Protein AF-W7KJN9-F1 (afdb_monomer_lite)

Sequence (215 aa):
MIKMQWIKEMSFTFKCNLNSITFRCNTGSNILELEWRDNKLNVSLFSPTHRVNYSSGRLFDMHNLSVKKGKEAEDFLREVFAQLSKEIQEGAEELKSAYDLPVATIKEFAKDMCNFEFRPSKFFDIGIKDLEIELNKEFLKDRPGLYSERKLKLLIRKQDDVCLKAVFWLESRRKETLYSPDCVNYQHVTSEDISDSLRSLNEYVTEIRNFVINS

pLDDT: mean 88.4, std 12.53, range [27.2, 98.56]

Foldseek 3Di:
DPPPPPLQLKWWKWKFFQFKIWIWIDSPQKTWTWIDGPNWIWIAIDGPQFGWTDTDQWIQTPNVRDIDGHPRRVVVQLVVLVVVLVSQLVSLVVCCVQFVDLCPLSNVVSVCSNVVNDGRCLQFDPQWGMWMWTWDKDADPPDPDRDIWIKIWIWTATPQRKIWIWIATRPVRDIFIWIDSNVPDTDGDALVVLVVVQDGPRPSSVSVNCVNNVD

Radius of gyration: 18.45 Å; chains: 1; bounding box: 52×39×53 Å

Organism: NCBI:txid1326980

Structure (mmCIF, N/CA/C/O backbone):
data_AF-W7KJN9-F1
#
_entry.id   AF-W7KJN9-F1
#
loop_
_atom_site.group_PDB
_atom_site.id
_atom_site.type_symbol
_atom_site.label_atom_id
_atom_site.label_alt_id
_atom_site.label_comp_id
_atom_site.label_asym_id
_atom_site.label_entity_id
_atom_site.label_seq_id
_atom_site.pdbx_PDB_ins_code
_atom_site.Cartn_x
_atom_site.Cartn_y
_atom_site.Cartn_z
_atom_site.occupancy
_atom_site.B_iso_or_equiv
_atom_site.auth_seq_id
_atom_site.auth_comp_id
_atom_site.auth_asym_id
_atom_site.auth_atom_id
_atom_site.pdbx_PDB_model_num
ATOM 1 N N . MET A 1 1 ? 23.916 24.940 8.346 1.00 31.44 1 MET A N 1
ATOM 2 C CA . MET A 1 1 ? 23.739 23.747 9.203 1.00 31.44 1 MET A CA 1
ATOM 3 C C . MET A 1 1 ? 22.385 23.139 8.894 1.00 31.44 1 MET A C 1
ATOM 5 O O . MET A 1 1 ? 21.377 23.661 9.350 1.00 31.44 1 MET A O 1
ATOM 9 N N . ILE A 1 2 ? 22.351 22.091 8.074 1.00 31.88 2 ILE A N 1
ATOM 10 C CA . ILE A 1 2 ? 21.135 21.297 7.885 1.00 31.88 2 ILE A CA 1
ATOM 11 C C . ILE A 1 2 ? 20.974 20.508 9.183 1.00 31.88 2 ILE A C 1
ATOM 13 O O . ILE A 1 2 ? 21.841 19.704 9.522 1.00 31.88 2 ILE A O 1
ATOM 17 N N . LYS A 1 3 ? 19.926 20.799 9.963 1.00 27.20 3 LYS A N 1
ATOM 18 C CA . LYS A 1 3 ? 19.494 19.904 11.039 1.00 27.20 3 LYS A CA 1
ATOM 19 C C . LYS A 1 3 ? 19.319 18.537 10.380 1.00 27.20 3 LYS A C 1
ATOM 21 O O . LYS A 1 3 ? 18.433 18.397 9.543 1.00 27.20 3 LYS A O 1
ATOM 26 N N . MET A 1 4 ? 20.149 17.555 10.734 1.00 34.56 4 MET A N 1
ATOM 27 C CA . MET A 1 4 ? 19.818 16.150 10.510 1.00 34.56 4 MET A CA 1
ATOM 28 C C . MET A 1 4 ? 18.604 15.857 11.394 1.00 34.56 4 MET A C 1
ATOM 30 O O . MET A 1 4 ? 18.725 15.362 12.511 1.00 34.56 4 MET A O 1
ATOM 34 N N . GLN A 1 5 ? 17.419 16.265 10.936 1.00 37.44 5 GLN A N 1
ATOM 35 C CA . GLN A 1 5 ? 16.201 15.586 11.324 1.00 37.44 5 GLN A CA 1
ATOM 36 C C . GLN A 1 5 ? 16.415 14.157 10.855 1.00 37.44 5 GLN A C 1
ATOM 38 O O . GLN A 1 5 ? 16.628 13.917 9.667 1.00 37.44 5 GLN A O 1
ATOM 43 N N . TRP A 1 6 ? 16.469 13.232 11.809 1.00 43.84 6 TRP A N 1
ATOM 44 C CA . TRP A 1 6 ? 16.340 11.819 11.509 1.00 43.84 6 TRP A CA 1
ATOM 45 C C . TRP A 1 6 ? 15.101 11.689 10.631 1.00 43.84 6 TRP A C 1
ATOM 47 O O . TRP A 1 6 ? 13.998 11.967 11.102 1.00 43.84 6 TRP A O 1
ATOM 57 N N . ILE A 1 7 ? 15.291 11.373 9.348 1.00 49.97 7 ILE A N 1
ATOM 58 C CA . ILE A 1 7 ? 14.182 11.022 8.466 1.00 49.97 7 ILE A CA 1
ATOM 59 C C . ILE A 1 7 ? 13.457 9.903 9.206 1.00 49.97 7 ILE A C 1
ATOM 61 O O . ILE A 1 7 ? 14.091 8.898 9.545 1.00 49.97 7 ILE A O 1
ATOM 65 N N . LYS A 1 8 ? 12.175 10.098 9.540 1.00 59.34 8 LYS A N 1
ATOM 66 C CA . LYS A 1 8 ? 11.377 9.031 10.148 1.00 59.34 8 LYS A CA 1
ATOM 67 C C . LYS A 1 8 ? 11.533 7.811 9.242 1.00 59.34 8 LYS A C 1
ATOM 69 O O . LYS A 1 8 ? 11.291 7.910 8.038 1.00 59.34 8 LYS A O 1
ATOM 74 N N . GLU A 1 9 ? 11.993 6.684 9.787 1.00 76.25 9 GLU A N 1
ATOM 75 C CA . GLU A 1 9 ? 12.204 5.444 9.026 1.00 76.25 9 GLU A CA 1
ATOM 76 C C . GLU A 1 9 ? 10.849 4.799 8.686 1.00 76.25 9 GLU A C 1
ATOM 78 O O . GLU A 1 9 ? 10.550 3.679 9.090 1.00 76.25 9 GLU A O 1
ATOM 83 N N . MET A 1 10 ? 9.998 5.527 7.959 1.00 90.81 10 MET A N 1
ATOM 84 C CA . MET A 1 10 ? 8.716 5.025 7.505 1.00 90.81 10 MET A CA 1
ATOM 85 C C . MET A 1 10 ? 8.955 3.870 6.533 1.00 90.81 10 MET A C 1
ATOM 87 O O . MET A 1 10 ? 9.694 4.010 5.551 1.00 90.81 10 MET A O 1
ATOM 91 N N . SER A 1 11 ? 8.318 2.736 6.786 1.00 94.44 11 SER A N 1
ATOM 92 C CA . SER A 1 11 ? 8.245 1.625 5.842 1.00 94.44 11 SER A CA 1
ATOM 93 C C . SER A 1 11 ? 6.793 1.291 5.566 1.00 94.44 11 SER A C 1
ATOM 95 O O . SER A 1 11 ? 5.927 1.460 6.426 1.00 94.44 11 SER A O 1
ATOM 97 N N . PHE A 1 12 ? 6.508 0.845 4.349 1.00 97.06 12 PHE A N 1
ATOM 98 C CA . PHE A 1 12 ? 5.154 0.466 3.988 1.00 97.06 12 PHE A CA 1
ATOM 99 C C . PHE A 1 12 ? 5.120 -0.599 2.902 1.00 97.06 12 PHE A C 1
ATOM 101 O O . PHE A 1 12 ? 6.043 -0.767 2.109 1.00 97.06 12 PHE A O 1
ATOM 108 N N . THR A 1 13 ? 4.011 -1.319 2.854 1.00 98.31 13 THR A N 1
ATOM 109 C CA . THR A 1 13 ? 3.666 -2.251 1.791 1.00 98.31 13 THR A CA 1
ATOM 110 C C . THR A 1 13 ? 2.201 -2.045 1.465 1.00 98.31 13 THR A C 1
ATOM 112 O O . THR A 1 13 ? 1.346 -2.279 2.311 1.00 98.31 13 THR A O 1
ATOM 115 N N . PHE A 1 14 ? 1.913 -1.619 0.246 1.00 98.56 14 PHE A N 1
ATOM 116 C CA . PHE A 1 14 ? 0.575 -1.532 -0.310 1.00 98.56 14 PHE A CA 1
ATOM 117 C C . PHE A 1 14 ? 0.453 -2.576 -1.414 1.00 98.56 14 PHE A C 1
ATOM 119 O O . PHE A 1 14 ? 1.246 -2.571 -2.351 1.00 98.56 14 PHE A O 1
ATOM 126 N N . LYS A 1 15 ? -0.520 -3.476 -1.302 1.00 98.19 15 LYS A N 1
ATOM 127 C CA . LYS A 1 15 ? -0.870 -4.455 -2.334 1.00 98.19 15 LYS A CA 1
ATOM 128 C C . LYS A 1 15 ? -2.345 -4.320 -2.633 1.00 98.19 15 LYS A C 1
ATOM 130 O O . LYS A 1 15 ? -3.158 -4.323 -1.713 1.00 98.19 15 LYS A O 1
ATOM 135 N N . CYS A 1 16 ? -2.685 -4.218 -3.903 1.00 97.25 16 CYS A N 1
ATOM 136 C CA . CYS A 1 16 ? -4.045 -3.986 -4.341 1.00 97.25 16 CYS A CA 1
ATOM 137 C C . CYS A 1 16 ? -4.337 -4.845 -5.563 1.00 97.25 16 CYS A C 1
ATOM 139 O O . CYS A 1 16 ? -3.553 -4.875 -6.508 1.00 97.25 16 CYS A O 1
ATOM 141 N N . ASN A 1 17 ? -5.472 -5.528 -5.532 1.00 95.50 17 ASN A N 1
ATOM 142 C CA . ASN A 1 17 ? -6.061 -6.215 -6.672 1.00 95.50 17 ASN A CA 1
ATOM 143 C C . ASN A 1 17 ? -7.574 -6.009 -6.642 1.00 95.50 17 ASN A C 1
ATOM 145 O O . ASN A 1 17 ? -8.101 -5.454 -5.684 1.00 95.50 17 ASN A O 1
ATOM 149 N N . LEU A 1 18 ? -8.296 -6.471 -7.661 1.00 92.12 18 LEU A N 1
ATOM 150 C CA . LEU A 1 18 ? -9.731 -6.178 -7.800 1.00 92.12 18 LEU A CA 1
ATOM 151 C C . LEU A 1 18 ? -10.589 -6.540 -6.573 1.00 92.12 18 LEU A C 1
ATOM 153 O O . LEU A 1 18 ? -11.620 -5.908 -6.356 1.00 92.12 18 LEU A O 1
ATOM 157 N N . ASN A 1 19 ? -10.159 -7.507 -5.760 1.00 93.75 19 ASN A N 1
ATOM 158 C CA . ASN A 1 19 ? -10.944 -8.037 -4.644 1.00 93.75 19 ASN A CA 1
ATOM 159 C C . ASN A 1 19 ? -10.349 -7.717 -3.268 1.00 93.75 19 ASN A C 1
ATOM 161 O O . ASN A 1 19 ? -10.950 -8.064 -2.248 1.00 93.75 19 ASN A O 1
ATOM 165 N N . SER A 1 20 ? -9.161 -7.106 -3.208 1.00 96.50 20 SER A N 1
ATOM 166 C CA . SER A 1 20 ? -8.476 -6.896 -1.937 1.00 96.50 20 SER A CA 1
ATOM 167 C C . SER A 1 20 ? -7.489 -5.739 -1.928 1.00 96.50 20 SER A C 1
ATOM 169 O O . SER A 1 20 ? -6.837 -5.430 -2.925 1.00 96.50 20 SER A O 1
ATOM 171 N N . ILE A 1 21 ? -7.347 -5.145 -0.745 1.00 97.69 21 ILE A N 1
ATOM 172 C CA . ILE A 1 21 ? -6.281 -4.213 -0.397 1.00 97.69 21 ILE A CA 1
ATOM 173 C C . ILE A 1 21 ? -5.585 -4.754 0.846 1.00 97.69 21 ILE A C 1
ATOM 175 O O . ILE A 1 21 ? -6.226 -5.067 1.846 1.00 97.69 21 ILE A O 1
ATOM 179 N N . THR A 1 22 ? -4.264 -4.850 0.801 1.00 98.25 22 THR A N 1
ATOM 180 C CA . THR A 1 22 ? -3.419 -5.081 1.970 1.00 98.25 22 THR A CA 1
ATOM 181 C C . THR A 1 22 ? -2.497 -3.891 2.133 1.00 98.25 22 THR A C 1
ATOM 183 O O . THR A 1 22 ? -1.740 -3.559 1.222 1.00 98.25 22 THR A O 1
ATOM 186 N N . PHE A 1 23 ? -2.534 -3.270 3.301 1.00 98.31 23 PHE A N 1
ATOM 187 C CA . PHE A 1 23 ? -1.649 -2.179 3.650 1.00 98.31 23 PHE A CA 1
ATOM 188 C C . PHE A 1 23 ? -0.954 -2.469 4.969 1.00 98.31 23 PHE A C 1
ATOM 190 O O . PHE A 1 23 ? -1.595 -2.713 5.986 1.00 98.31 23 PHE A O 1
ATOM 197 N N . ARG A 1 24 ? 0.372 -2.432 4.951 1.00 97.81 24 ARG A 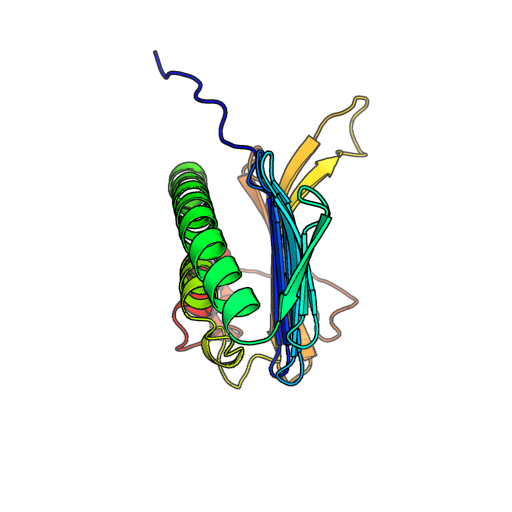N 1
ATOM 198 C CA . ARG A 1 24 ? 1.204 -2.476 6.147 1.00 97.81 24 ARG A CA 1
ATOM 199 C C . ARG A 1 24 ? 2.008 -1.201 6.206 1.00 97.81 24 ARG A C 1
ATOM 201 O O . ARG A 1 24 ? 2.570 -0.804 5.191 1.00 97.81 24 ARG A O 1
ATOM 208 N N . CYS A 1 25 ? 2.080 -0.574 7.366 1.00 96.69 25 CYS A N 1
ATOM 209 C CA . CYS A 1 25 ? 2.840 0.651 7.538 1.00 96.69 25 CYS A CA 1
ATOM 210 C C . CYS A 1 25 ? 3.456 0.704 8.925 1.00 96.69 25 CYS A C 1
ATOM 212 O O . CYS A 1 25 ? 2.784 0.445 9.919 1.00 96.69 25 CYS A O 1
ATOM 214 N N . ASN A 1 26 ? 4.724 1.087 8.977 1.00 94.69 26 ASN A N 1
ATOM 215 C CA . ASN A 1 26 ? 5.423 1.446 10.193 1.00 94.69 26 ASN A CA 1
ATOM 216 C C . ASN A 1 26 ? 5.829 2.918 10.082 1.00 94.69 26 ASN A C 1
ATOM 218 O O . ASN A 1 26 ? 6.605 3.263 9.196 1.00 94.69 26 ASN A O 1
ATOM 222 N N . THR A 1 27 ? 5.307 3.788 10.949 1.00 90.00 27 THR A N 1
ATOM 223 C CA . THR A 1 27 ? 5.689 5.216 11.007 1.00 90.00 27 THR A CA 1
ATOM 224 C C . THR A 1 27 ? 6.807 5.492 12.024 1.00 90.00 27 THR A C 1
ATOM 226 O O . THR A 1 27 ? 7.150 6.644 12.285 1.00 90.00 27 THR A O 1
ATOM 229 N N . GLY A 1 28 ? 7.381 4.440 12.614 1.00 84.62 28 GLY A N 1
ATOM 230 C CA . GLY A 1 28 ? 8.353 4.468 13.706 1.00 84.62 28 GLY A CA 1
ATOM 231 C C . GLY A 1 28 ? 7.686 4.303 15.072 1.00 84.62 28 GLY A C 1
ATOM 232 O O . GLY A 1 28 ? 8.109 3.469 15.869 1.00 84.62 28 GLY A O 1
ATOM 233 N N . SER A 1 29 ? 6.618 5.061 15.333 1.00 84.69 29 SER A N 1
ATOM 234 C CA . SER A 1 29 ? 5.824 4.957 16.566 1.00 84.69 29 SER A CA 1
ATOM 235 C C . SER A 1 29 ? 4.619 4.032 16.434 1.00 84.69 29 SER A C 1
ATOM 237 O O . SER A 1 29 ? 4.182 3.468 17.432 1.00 84.69 29 SER A O 1
ATOM 239 N N . ASN A 1 30 ? 4.078 3.881 15.223 1.00 91.06 30 ASN A N 1
ATOM 240 C CA . ASN A 1 30 ? 2.856 3.130 14.969 1.00 91.06 30 ASN A CA 1
ATOM 241 C C . ASN A 1 30 ? 3.097 2.048 13.918 1.00 91.06 30 ASN A C 1
ATOM 243 O O . ASN A 1 30 ? 3.698 2.318 12.879 1.00 91.06 30 ASN A O 1
ATOM 247 N N . ILE A 1 31 ? 2.588 0.845 14.174 1.00 94.31 31 ILE A N 1
ATOM 248 C CA . ILE A 1 31 ? 2.565 -0.271 13.228 1.00 94.31 31 ILE A CA 1
ATOM 249 C C . ILE A 1 31 ? 1.108 -0.602 12.933 1.00 94.31 31 ILE A C 1
ATOM 251 O O . ILE A 1 31 ? 0.364 -1.006 13.825 1.00 94.31 31 ILE A O 1
ATOM 255 N N . LEU A 1 32 ? 0.720 -0.442 11.675 1.00 96.31 32 LEU A N 1
ATOM 256 C CA . LEU A 1 32 ? -0.604 -0.752 11.161 1.00 96.31 32 LEU A CA 1
ATOM 257 C C . LEU A 1 32 ? -0.497 -1.893 10.154 1.00 96.31 32 LEU A C 1
ATOM 259 O O . LEU A 1 32 ? 0.288 -1.817 9.211 1.00 96.31 32 LEU A O 1
ATOM 263 N N . GLU A 1 33 ? -1.339 -2.904 10.311 1.00 97.69 33 GLU A N 1
ATOM 264 C CA . GLU A 1 33 ? -1.667 -3.865 9.267 1.00 97.69 33 GLU A CA 1
ATOM 265 C C . GLU A 1 33 ? -3.169 -3.814 9.003 1.00 97.69 33 GLU A C 1
ATOM 267 O O . GLU A 1 33 ? -3.977 -3.965 9.917 1.00 97.69 33 GLU A O 1
ATOM 272 N N . LEU A 1 34 ? -3.544 -3.597 7.751 1.00 97.69 34 LEU A N 1
ATOM 273 C CA . LEU A 1 34 ? -4.919 -3.522 7.295 1.00 97.69 34 LEU A CA 1
ATOM 274 C C . LEU A 1 34 ? -5.090 -4.466 6.112 1.00 97.69 34 LEU A C 1
ATOM 276 O O . LEU A 1 34 ? -4.364 -4.378 5.124 1.00 97.69 34 LEU A O 1
ATOM 280 N N . GLU A 1 35 ? -6.073 -5.352 6.203 1.00 97.75 35 GLU A N 1
ATOM 281 C CA . GLU A 1 35 ? -6.516 -6.176 5.088 1.00 97.75 35 GLU A CA 1
ATOM 282 C C . GLU A 1 35 ? -8.004 -5.940 4.860 1.00 97.75 35 GLU A C 1
ATOM 284 O O . GLU A 1 35 ? -8.829 -6.170 5.742 1.00 97.75 35 GLU A O 1
ATOM 289 N N . TRP A 1 36 ? -8.349 -5.493 3.660 1.00 96.62 36 TRP A N 1
ATOM 290 C CA . TRP A 1 36 ? -9.713 -5.490 3.169 1.00 96.62 36 TRP A CA 1
ATOM 291 C C . TRP A 1 36 ? -9.829 -6.539 2.069 1.00 96.62 36 TRP A C 1
ATOM 293 O O . TRP A 1 36 ? -9.080 -6.490 1.094 1.00 96.62 36 TRP A O 1
ATOM 303 N N . ARG A 1 37 ? -10.741 -7.498 2.224 1.00 95.81 37 ARG A N 1
ATOM 304 C CA . ARG A 1 37 ? -11.010 -8.549 1.234 1.00 95.81 37 ARG A CA 1
ATOM 305 C C . ARG A 1 37 ? -12.463 -8.980 1.325 1.00 95.81 37 ARG A C 1
ATOM 307 O O . ARG A 1 37 ? -12.956 -9.209 2.426 1.00 95.81 37 ARG A O 1
ATOM 314 N N . ASP A 1 38 ? -13.138 -9.109 0.185 1.00 89.75 38 ASP A N 1
ATOM 315 C CA . ASP A 1 38 ? -14.527 -9.589 0.110 1.00 89.75 38 ASP A CA 1
ATOM 316 C C . ASP A 1 38 ? -15.470 -8.851 1.087 1.00 89.75 38 ASP A C 1
ATOM 318 O O . ASP A 1 38 ? -16.245 -9.464 1.824 1.00 89.75 38 ASP A O 1
ATOM 322 N N . ASN A 1 39 ? -15.363 -7.515 1.138 1.00 88.81 39 ASN A N 1
ATOM 323 C CA . ASN A 1 39 ? -16.093 -6.626 2.058 1.00 88.81 39 ASN A CA 1
ATOM 324 C C . ASN A 1 39 ? -15.824 -6.848 3.558 1.00 88.81 39 ASN A C 1
ATOM 326 O O . ASN A 1 39 ? -16.560 -6.337 4.403 1.00 88.81 39 ASN A O 1
ATOM 330 N N . LYS A 1 40 ? -14.774 -7.586 3.918 1.00 92.69 40 LYS A N 1
ATOM 331 C CA . LYS A 1 40 ? -14.342 -7.771 5.304 1.00 92.69 40 LYS A CA 1
ATOM 332 C C . LYS A 1 40 ? -13.076 -6.975 5.549 1.00 92.69 40 LYS A C 1
ATOM 334 O O . LYS A 1 40 ? -12.094 -7.130 4.831 1.00 92.69 40 LYS A O 1
ATOM 339 N N . LEU A 1 41 ? -13.115 -6.152 6.591 1.00 94.81 41 LEU A N 1
ATOM 340 C CA . LEU A 1 41 ? -11.969 -5.406 7.081 1.00 94.81 41 LEU A CA 1
ATOM 341 C C . LEU A 1 41 ? -11.364 -6.128 8.289 1.00 94.81 41 LEU A C 1
ATOM 343 O O . LEU A 1 41 ? -12.065 -6.423 9.261 1.00 94.81 41 LEU A O 1
ATOM 347 N N . ASN A 1 42 ? -10.060 -6.366 8.228 1.00 96.88 42 ASN A N 1
ATOM 348 C CA . ASN A 1 42 ? -9.228 -6.769 9.348 1.00 96.88 42 ASN A CA 1
ATOM 349 C C . ASN A 1 42 ? -8.191 -5.677 9.601 1.00 96.88 42 ASN A C 1
ATOM 351 O O . ASN A 1 42 ? -7.577 -5.170 8.663 1.00 96.88 42 ASN A O 1
ATOM 355 N N . VAL A 1 43 ? -7.995 -5.323 10.868 1.00 97.25 43 VAL A N 1
ATOM 356 C CA . VAL A 1 43 ? -7.012 -4.319 11.283 1.00 97.25 43 VAL A CA 1
ATOM 357 C C . VAL A 1 43 ? -6.240 -4.862 12.470 1.00 97.25 43 VAL A C 1
ATOM 359 O O . VAL A 1 43 ? -6.843 -5.304 13.443 1.00 97.25 43 VAL A O 1
ATOM 362 N N . SER A 1 44 ? -4.921 -4.791 12.416 1.00 97.19 44 SER A N 1
ATOM 363 C CA . SER A 1 44 ? -4.041 -4.941 13.568 1.00 97.19 44 SER A CA 1
ATOM 364 C C . SER A 1 44 ? -3.270 -3.641 13.728 1.00 97.19 44 SER A C 1
ATOM 366 O O . SER A 1 44 ? -2.635 -3.166 12.789 1.00 97.19 44 SER A O 1
ATOM 368 N N . LEU A 1 45 ? -3.347 -3.048 14.912 1.00 95.75 45 LEU A N 1
ATOM 369 C CA . LEU A 1 45 ? -2.659 -1.814 15.247 1.00 95.75 45 LEU A CA 1
ATOM 370 C C . LEU A 1 45 ? -1.852 -1.996 16.522 1.00 95.75 45 LEU A C 1
ATOM 372 O O . LEU A 1 45 ? -2.361 -2.447 17.551 1.00 95.75 45 LEU A O 1
ATOM 376 N N . PHE A 1 46 ? -0.610 -1.545 16.458 1.00 93.69 46 PHE A N 1
ATOM 377 C CA . PHE A 1 46 ? 0.254 -1.369 17.604 1.00 93.69 46 PHE A CA 1
ATOM 378 C C . PHE A 1 46 ? 0.760 0.072 17.641 1.00 93.69 46 PHE A C 1
ATOM 380 O O . PHE A 1 46 ? 1.453 0.521 16.731 1.00 93.69 46 PHE A O 1
ATOM 387 N N . SER A 1 47 ? 0.413 0.790 18.701 1.00 89.75 47 SER A N 1
ATOM 388 C CA . SER A 1 47 ? 0.893 2.131 19.018 1.00 89.75 47 SER A CA 1
ATOM 389 C C . SER A 1 47 ? 1.305 2.198 20.493 1.00 89.75 47 SER A C 1
ATOM 391 O O . SER A 1 47 ? 1.026 1.265 21.254 1.00 89.75 47 SER A O 1
ATOM 393 N N . PRO A 1 48 ? 1.923 3.301 20.955 1.00 85.94 48 PRO A N 1
ATOM 394 C CA . PRO A 1 48 ? 2.255 3.465 22.369 1.00 85.94 48 PRO A CA 1
ATOM 395 C C . PRO A 1 48 ? 1.026 3.446 23.293 1.00 85.94 48 PRO A C 1
ATOM 397 O O . PRO A 1 48 ? 1.161 3.135 24.473 1.00 85.94 48 PRO A O 1
ATOM 400 N N . THR A 1 49 ? -0.160 3.778 22.771 1.00 85.25 49 THR A N 1
ATOM 401 C CA . THR A 1 49 ? -1.410 3.905 23.542 1.00 85.25 49 THR A CA 1
ATOM 402 C C . THR A 1 49 ? -2.453 2.838 23.214 1.00 85.25 49 THR A C 1
ATOM 404 O O . THR A 1 49 ? -3.410 2.671 23.967 1.00 85.25 49 THR A O 1
ATOM 407 N N . HIS A 1 50 ? -2.300 2.109 22.107 1.00 87.56 50 HIS A N 1
ATOM 408 C CA . HIS A 1 50 ? -3.291 1.153 21.626 1.00 87.56 50 HIS A CA 1
ATOM 409 C C . HIS A 1 50 ? -2.630 -0.128 21.131 1.00 87.56 50 HIS A C 1
ATOM 411 O O . HIS A 1 50 ? -1.678 -0.113 20.354 1.00 87.56 50 HIS A O 1
ATOM 417 N N . ARG A 1 51 ? -3.202 -1.265 21.524 1.00 93.31 51 ARG A N 1
ATOM 418 C CA . ARG A 1 51 ? -2.895 -2.564 20.924 1.00 93.31 51 ARG A CA 1
ATOM 419 C C . ARG A 1 51 ? -4.199 -3.221 20.524 1.00 93.31 51 ARG A C 1
ATOM 421 O O . ARG A 1 51 ? -4.858 -3.855 21.345 1.00 93.31 51 ARG A O 1
ATOM 428 N N . VAL A 1 52 ? -4.583 -3.019 19.274 1.00 94.56 52 VAL A N 1
ATOM 429 C CA . VAL A 1 52 ? -5.950 -3.243 18.819 1.00 94.56 52 VAL A CA 1
ATOM 430 C C . VAL A 1 52 ? -5.981 -4.250 17.684 1.00 94.56 52 VAL A C 1
ATOM 432 O O . VAL A 1 52 ? -5.198 -4.159 16.746 1.00 94.56 52 VAL A O 1
ATOM 435 N N . ASN A 1 53 ? -6.922 -5.188 17.758 1.00 96.44 53 ASN A N 1
ATOM 436 C CA . ASN A 1 53 ? -7.290 -6.044 16.637 1.00 96.44 53 ASN A CA 1
ATOM 437 C C . ASN A 1 53 ? -8.767 -5.846 16.309 1.00 96.44 53 ASN A C 1
ATOM 439 O O . ASN A 1 53 ? -9.616 -6.010 17.183 1.00 96.44 53 ASN A O 1
ATOM 443 N N . TYR A 1 54 ? -9.077 -5.540 15.057 1.00 96.69 54 TYR A N 1
ATOM 444 C CA . TYR A 1 54 ? -10.432 -5.489 14.534 1.00 96.69 54 TYR A CA 1
ATOM 445 C C . TYR A 1 54 ? -10.637 -6.601 13.514 1.00 96.69 54 TYR A C 1
ATOM 447 O O . TYR A 1 54 ? -9.842 -6.759 12.590 1.00 96.69 54 TYR A O 1
ATOM 455 N N . SER A 1 55 ? -11.722 -7.352 13.661 1.00 94.75 55 SER A N 1
ATOM 456 C CA . SER A 1 55 ? -12.184 -8.299 12.652 1.00 94.75 55 SER A CA 1
ATOM 457 C C . SER A 1 55 ? -13.682 -8.518 12.796 1.00 94.75 55 SER A C 1
ATOM 459 O O . SER A 1 55 ? -14.201 -8.635 13.910 1.00 94.75 55 SER A O 1
ATOM 461 N N . SER A 1 56 ? -14.384 -8.613 11.665 1.00 86.00 56 SER A N 1
ATOM 462 C CA . SER A 1 56 ? -15.806 -8.987 11.623 1.00 86.00 56 SER A CA 1
ATOM 463 C C . SER A 1 56 ? -16.689 -8.132 12.552 1.00 86.00 56 SER A C 1
ATOM 465 O O . SER A 1 56 ? -17.522 -8.656 13.294 1.00 86.00 56 SER A O 1
ATOM 467 N N . GLY A 1 57 ? -16.469 -6.810 12.565 1.00 89.31 57 GLY A N 1
ATOM 468 C CA . GLY A 1 57 ? -17.241 -5.868 13.383 1.00 89.31 57 GLY A CA 1
ATOM 469 C C . GLY A 1 57 ? -16.923 -5.892 14.881 1.00 89.31 57 GLY A C 1
ATOM 470 O O . GLY A 1 57 ? -17.670 -5.313 15.670 1.00 89.31 57 GLY A O 1
ATOM 471 N N . ARG A 1 58 ? -15.860 -6.578 15.309 1.00 94.38 58 ARG A N 1
ATOM 472 C CA . ARG A 1 58 ? -15.423 -6.630 16.710 1.00 94.38 58 ARG A CA 1
ATOM 473 C C . ARG A 1 58 ? -14.021 -6.078 16.837 1.00 94.38 58 ARG A C 1
ATOM 475 O O . ARG A 1 58 ? -13.151 -6.443 16.054 1.00 94.38 58 ARG A O 1
ATOM 482 N N . LEU A 1 59 ? -13.817 -5.262 17.860 1.00 96.50 59 LEU A N 1
ATOM 483 C CA . LEU A 1 59 ? -12.537 -4.669 18.199 1.00 96.50 59 LEU A CA 1
ATOM 484 C C . LEU A 1 59 ? -12.101 -5.150 19.574 1.00 96.50 59 LEU A C 1
ATOM 486 O O . LEU A 1 59 ? -12.828 -4.971 20.547 1.00 96.50 59 LEU A O 1
ATOM 490 N N . PHE A 1 60 ? -10.917 -5.739 19.640 1.00 95.38 60 PHE A N 1
ATOM 491 C CA . PHE A 1 60 ? -10.257 -6.153 20.867 1.00 95.38 60 PHE A CA 1
ATOM 492 C C . PHE A 1 60 ? -9.140 -5.168 21.170 1.00 95.38 60 PHE A C 1
ATOM 494 O O . PHE A 1 60 ? -8.149 -5.121 20.441 1.00 95.38 60 PHE A O 1
ATOM 501 N N . ASP A 1 61 ? -9.301 -4.398 22.240 1.00 92.56 61 ASP A N 1
ATOM 502 C CA . ASP A 1 61 ? -8.257 -3.534 22.771 1.00 92.56 61 ASP A CA 1
ATOM 503 C C . ASP A 1 61 ? -7.531 -4.279 23.892 1.00 92.56 61 ASP A C 1
ATOM 505 O O . ASP A 1 61 ? -8.032 -4.415 25.009 1.00 92.56 61 ASP A O 1
ATOM 509 N N . MET A 1 62 ? -6.342 -4.782 23.572 1.00 90.38 62 MET A N 1
ATOM 510 C CA . MET A 1 62 ? -5.499 -5.535 24.496 1.00 90.38 62 MET A CA 1
ATOM 511 C C . MET A 1 62 ? -4.789 -4.633 25.508 1.00 90.38 62 MET A C 1
ATOM 513 O O . MET A 1 62 ? -4.294 -5.140 26.509 1.00 90.38 62 MET A O 1
ATOM 517 N N . HIS A 1 63 ? -4.711 -3.323 25.256 1.00 86.56 63 HIS A N 1
ATOM 518 C CA . HIS A 1 63 ? -4.118 -2.376 26.196 1.00 86.56 63 HIS A CA 1
ATOM 519 C C . HIS A 1 63 ? -5.088 -2.094 27.346 1.00 86.56 63 HIS A C 1
ATOM 521 O O . HIS A 1 63 ? -4.722 -2.204 28.511 1.00 86.56 63 HIS A O 1
ATOM 527 N N . ASN A 1 64 ? -6.350 -1.821 27.007 1.00 86.62 64 ASN A N 1
ATOM 528 C CA . ASN A 1 64 ? -7.399 -1.518 27.983 1.00 86.62 64 ASN A CA 1
ATOM 529 C C . ASN A 1 64 ? -8.235 -2.739 28.403 1.00 86.62 64 ASN A C 1
ATOM 531 O O . ASN A 1 64 ? -9.190 -2.592 29.161 1.00 86.62 64 ASN A O 1
ATOM 535 N N . LEU A 1 65 ? -7.909 -3.933 27.892 1.00 90.06 65 LEU A N 1
ATOM 536 C CA . LEU A 1 65 ? -8.640 -5.185 28.127 1.00 90.06 65 LEU A CA 1
ATOM 537 C C . LEU A 1 65 ? -10.150 -5.048 27.862 1.00 90.06 65 LEU A C 1
ATOM 539 O O . LEU A 1 65 ? -10.983 -5.500 28.647 1.00 90.06 65 LEU A O 1
ATOM 543 N N . SER A 1 66 ? -10.506 -4.408 26.746 1.00 93.25 66 SER A N 1
ATOM 544 C CA . SER A 1 66 ? -11.898 -4.111 26.399 1.00 93.25 66 SER A CA 1
ATOM 545 C C . SER A 1 66 ? -12.283 -4.632 25.016 1.00 93.25 66 SER A C 1
ATOM 547 O O . SER A 1 66 ? -11.433 -4.879 24.156 1.00 93.25 66 SER A O 1
ATOM 549 N N . VAL A 1 67 ? -13.589 -4.820 24.805 1.00 94.38 67 VAL A N 1
ATOM 550 C CA . VAL A 1 67 ? -14.148 -5.254 23.522 1.00 94.38 67 VAL A CA 1
ATOM 551 C C . VAL A 1 67 ? -15.225 -4.278 23.077 1.00 94.38 67 VAL A C 1
ATOM 553 O O . VAL A 1 67 ? -16.225 -4.114 23.774 1.00 94.38 67 VAL A O 1
ATOM 556 N N . LYS A 1 68 ? -15.049 -3.688 21.892 1.00 95.38 68 LYS A N 1
ATOM 557 C CA . LYS A 1 68 ? -16.048 -2.837 21.226 1.00 95.38 68 LYS A CA 1
ATOM 558 C C . LYS A 1 68 ? -16.685 -3.586 20.063 1.00 95.38 68 LYS A C 1
ATOM 560 O O . LYS A 1 68 ? -16.072 -4.491 19.487 1.00 95.38 68 LYS A O 1
ATOM 565 N N . LYS A 1 69 ? -17.927 -3.246 19.716 1.00 95.44 69 LYS A N 1
ATOM 566 C CA . LYS A 1 69 ? -18.686 -3.948 18.665 1.00 95.44 69 LYS A CA 1
ATOM 567 C C . LYS A 1 69 ? -19.421 -2.980 17.747 1.00 95.44 69 LYS A C 1
ATOM 569 O O . LYS A 1 69 ? -19.906 -1.944 18.191 1.00 95.44 69 LYS A O 1
ATOM 574 N N . GLY A 1 70 ? -19.558 -3.378 16.484 1.00 92.94 70 GLY A N 1
ATOM 575 C CA . GLY A 1 70 ? -20.301 -2.644 15.464 1.00 92.94 70 GLY A CA 1
ATOM 576 C C . GLY A 1 70 ? -19.829 -1.197 15.364 1.00 92.94 70 GLY A C 1
ATOM 577 O O . GLY A 1 70 ? -18.630 -0.938 15.292 1.00 92.94 70 GLY A O 1
ATOM 578 N N . LYS A 1 71 ? -20.777 -0.262 15.437 1.00 92.88 71 LYS A N 1
ATOM 579 C CA . LYS A 1 71 ? -20.512 1.168 15.280 1.00 92.88 71 LYS A CA 1
ATOM 580 C C . LYS A 1 71 ? -19.497 1.725 16.286 1.00 92.88 71 LYS A C 1
ATOM 582 O O . LYS A 1 71 ? -18.642 2.498 15.894 1.00 92.88 71 LYS A O 1
ATOM 587 N N . GLU A 1 72 ? -19.514 1.278 17.543 1.00 94.88 72 GLU A N 1
ATOM 588 C CA . GLU A 1 72 ? -18.543 1.745 18.550 1.00 94.88 72 GLU A CA 1
ATOM 589 C C . GLU A 1 72 ? -17.100 1.354 18.181 1.00 94.88 72 GLU A C 1
ATOM 591 O O . GLU A 1 72 ? -16.156 2.107 18.408 1.00 94.88 72 GLU A O 1
ATOM 596 N N . ALA A 1 73 ? -16.921 0.166 17.594 1.00 94.50 73 ALA A N 1
ATOM 597 C CA . ALA A 1 73 ? -15.623 -0.281 17.101 1.00 94.50 73 ALA A CA 1
ATOM 598 C C . ALA A 1 73 ? -15.174 0.522 15.871 1.00 94.50 73 ALA A C 1
ATOM 600 O O . ALA A 1 73 ? -13.994 0.842 15.746 1.00 94.50 73 ALA A O 1
ATOM 601 N N . GLU A 1 74 ? -16.106 0.839 14.972 1.00 93.25 74 GLU A N 1
ATOM 602 C CA . GLU A 1 74 ? -15.834 1.641 13.777 1.00 93.25 74 GLU A CA 1
ATOM 603 C C . GLU A 1 74 ? -15.501 3.093 14.123 1.00 93.25 74 GLU A C 1
ATOM 605 O O . GLU A 1 74 ? -14.511 3.612 13.617 1.00 93.25 74 GLU A O 1
ATOM 610 N N . ASP A 1 75 ? -16.266 3.725 15.014 1.00 93.81 75 ASP A N 1
ATOM 611 C CA . ASP A 1 75 ? -16.042 5.105 15.455 1.00 93.81 75 ASP A CA 1
ATOM 612 C C . ASP A 1 75 ? -14.651 5.245 16.100 1.00 93.81 75 ASP A C 1
ATOM 614 O O . ASP A 1 75 ? -13.880 6.126 15.720 1.00 93.81 75 ASP A O 1
ATOM 618 N N . PHE A 1 76 ? -14.265 4.300 16.967 1.00 93.50 76 PHE A N 1
ATOM 619 C CA . PHE A 1 76 ? -12.912 4.247 17.532 1.00 93.50 76 PHE A CA 1
ATOM 620 C C . PHE A 1 76 ? -11.829 4.143 16.446 1.00 93.50 76 PHE A C 1
ATOM 622 O O . PHE A 1 76 ? -10.829 4.860 16.472 1.00 93.50 76 PHE A O 1
ATOM 629 N N . LEU A 1 77 ? -12.007 3.246 15.472 1.00 94.75 77 LEU A N 1
ATOM 630 C CA . LEU A 1 77 ? -11.037 3.087 14.390 1.00 94.75 77 LEU A CA 1
ATOM 631 C C . LEU A 1 77 ? -10.937 4.339 13.517 1.00 94.75 77 LEU A C 1
ATOM 633 O O . LEU A 1 77 ? -9.841 4.653 13.068 1.00 94.75 77 LEU A O 1
ATOM 637 N N . ARG A 1 78 ? -12.035 5.068 13.284 1.00 93.94 78 ARG A N 1
ATOM 638 C CA . ARG A 1 78 ? -12.007 6.329 12.524 1.00 93.94 78 ARG A CA 1
ATOM 639 C C . ARG A 1 78 ? -11.149 7.381 13.212 1.00 93.94 78 ARG A C 1
ATOM 641 O O . ARG A 1 78 ? -10.344 8.022 12.540 1.00 93.94 78 ARG A O 1
ATOM 648 N N . GLU A 1 79 ? -11.280 7.531 14.528 1.00 92.44 79 GLU A N 1
ATOM 649 C CA . GLU A 1 79 ? -10.455 8.458 15.314 1.00 92.44 79 GLU A CA 1
ATOM 650 C C . GLU A 1 79 ? -8.968 8.100 15.211 1.00 92.44 79 GLU A C 1
ATOM 652 O O . GLU A 1 79 ? -8.121 8.945 14.913 1.00 92.44 79 GLU A O 1
ATOM 657 N N . VAL A 1 80 ? -8.658 6.816 15.373 1.00 92.31 80 VAL A N 1
ATOM 658 C CA . VAL A 1 80 ? -7.296 6.294 15.261 1.00 92.31 80 VAL A CA 1
ATOM 659 C C . VAL A 1 80 ? -6.733 6.468 13.846 1.00 92.31 80 VAL A C 1
ATOM 661 O O . VAL A 1 80 ? -5.596 6.913 13.674 1.00 92.31 80 VAL A O 1
ATOM 664 N N . PHE A 1 81 ? -7.522 6.163 12.815 1.00 95.12 81 PHE A N 1
ATOM 665 C CA . PHE A 1 81 ? -7.124 6.342 11.422 1.00 95.12 81 PHE A CA 1
ATOM 666 C C . PHE A 1 81 ? -6.924 7.807 11.059 1.00 95.12 81 PHE A C 1
ATOM 668 O O . PHE A 1 81 ? -6.027 8.088 10.274 1.00 95.12 81 PHE A O 1
ATOM 675 N N . ALA A 1 82 ? -7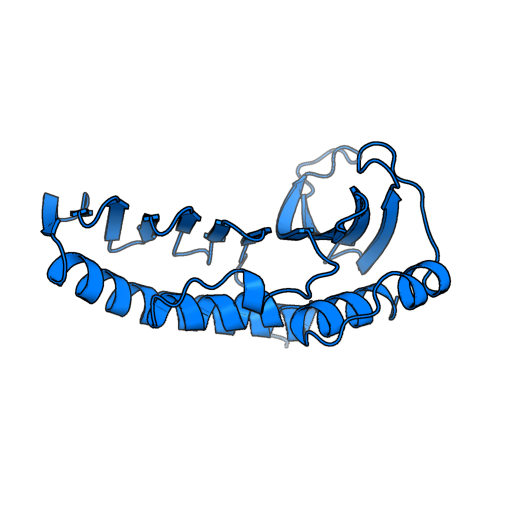.682 8.748 11.624 1.00 93.31 82 ALA A N 1
ATOM 676 C CA . ALA A 1 82 ? -7.461 10.175 11.389 1.00 93.31 82 ALA A CA 1
ATOM 677 C C . ALA A 1 82 ? -6.052 10.613 11.823 1.00 93.31 82 ALA A C 1
ATOM 679 O O . ALA A 1 82 ? -5.357 11.303 11.073 1.00 93.31 82 ALA A O 1
ATOM 680 N N . GLN A 1 83 ? -5.596 10.149 12.990 1.00 91.19 83 GLN A N 1
ATOM 681 C CA . GLN A 1 83 ? -4.243 10.425 13.473 1.00 91.19 83 GLN A CA 1
ATOM 682 C C . GLN A 1 83 ? -3.177 9.743 12.602 1.00 91.19 83 GLN A C 1
ATOM 684 O O . GLN A 1 83 ? -2.242 10.399 12.139 1.00 91.19 83 GLN A O 1
ATOM 689 N N . LEU A 1 84 ? -3.334 8.443 12.326 1.00 93.44 84 LEU A N 1
ATOM 690 C CA . LEU A 1 84 ? -2.380 7.686 11.504 1.00 93.44 84 LEU A CA 1
ATOM 691 C C . LEU A 1 84 ? -2.295 8.220 10.073 1.00 93.44 84 LEU A C 1
ATOM 693 O O . LEU A 1 84 ? -1.212 8.281 9.501 1.00 93.44 84 LEU A O 1
ATOM 697 N N . SER A 1 85 ? -3.421 8.634 9.496 1.00 95.50 85 SER A N 1
ATOM 698 C CA . SER A 1 85 ? -3.484 9.180 8.142 1.00 95.50 85 SER A CA 1
ATOM 699 C C . SER A 1 85 ? -2.629 10.429 8.002 1.00 95.50 85 SER A C 1
ATOM 701 O O . SER A 1 85 ? -1.886 10.552 7.030 1.00 95.50 85 SER A O 1
ATOM 703 N N . LYS A 1 86 ? -2.671 11.325 8.994 1.00 94.06 86 LYS A N 1
ATOM 704 C CA . LYS A 1 86 ? -1.823 12.518 9.012 1.00 94.06 86 LYS A CA 1
ATOM 705 C C . LYS A 1 86 ? -0.339 12.146 9.028 1.00 94.06 86 LYS A C 1
ATOM 707 O O . LYS A 1 86 ? 0.417 12.650 8.204 1.00 94.06 86 LYS A O 1
ATOM 712 N N . GLU A 1 87 ? 0.063 11.223 9.901 1.00 93.38 87 GLU A N 1
ATOM 713 C CA . GLU A 1 87 ? 1.457 10.765 9.990 1.00 93.38 87 GLU A CA 1
ATOM 714 C C . GLU A 1 87 ? 1.946 10.094 8.700 1.00 93.38 87 GLU A C 1
ATOM 716 O O . GLU A 1 87 ? 3.062 10.353 8.251 1.00 93.38 87 GLU A O 1
ATOM 721 N N . ILE A 1 88 ? 1.110 9.246 8.095 1.00 95.81 88 ILE A N 1
ATOM 722 C CA . ILE A 1 88 ? 1.409 8.561 6.833 1.00 95.81 88 ILE A CA 1
ATOM 723 C C . ILE A 1 88 ? 1.548 9.577 5.699 1.00 95.81 88 ILE A C 1
ATOM 725 O O . ILE A 1 88 ? 2.474 9.471 4.899 1.00 95.81 88 ILE A O 1
ATOM 729 N N . GLN A 1 89 ? 0.655 10.567 5.625 1.00 96.06 89 GLN A N 1
ATOM 730 C CA . GLN A 1 89 ? 0.704 11.605 4.596 1.00 96.06 89 GLN A CA 1
ATOM 731 C C . GLN A 1 89 ? 1.937 12.504 4.738 1.00 96.06 89 GLN A C 1
ATOM 733 O O . GLN A 1 89 ? 2.577 12.797 3.730 1.00 96.06 89 GLN A O 1
ATOM 738 N N . GLU A 1 90 ? 2.294 12.906 5.961 1.00 94.75 90 GLU A N 1
ATOM 739 C CA . GLU A 1 90 ? 3.516 13.672 6.238 1.00 94.75 90 GLU A CA 1
ATOM 740 C C . GLU A 1 90 ? 4.771 12.869 5.861 1.00 94.75 90 GLU A C 1
ATOM 742 O O . GLU A 1 90 ? 5.610 13.359 5.108 1.00 94.75 90 GLU A O 1
ATOM 747 N N . GLY A 1 91 ? 4.868 11.607 6.298 1.00 93.94 91 GLY A N 1
ATOM 748 C CA . GLY A 1 91 ? 6.004 10.741 5.968 1.00 93.94 91 GLY A CA 1
ATOM 749 C C . GLY A 1 91 ? 6.126 10.454 4.467 1.00 93.94 91 GLY A C 1
ATOM 750 O O . GLY A 1 91 ? 7.226 10.457 3.916 1.00 93.94 91 GLY A O 1
ATOM 751 N N . ALA A 1 92 ? 5.001 10.267 3.775 1.00 95.38 92 ALA A N 1
ATOM 752 C CA . ALA A 1 92 ? 4.971 10.132 2.323 1.00 95.38 92 ALA A CA 1
ATOM 753 C C . ALA A 1 92 ? 5.464 11.408 1.615 1.00 95.38 92 ALA A C 1
ATOM 755 O O . ALA A 1 92 ? 6.228 11.316 0.654 1.00 95.38 92 ALA A O 1
ATOM 756 N N . GLU A 1 93 ? 5.070 12.591 2.092 1.00 95.50 93 GLU A N 1
ATOM 757 C CA . GLU A 1 93 ? 5.504 13.871 1.521 1.00 95.50 93 GLU A CA 1
ATOM 758 C C . GLU A 1 93 ? 7.004 14.126 1.723 1.00 95.50 93 GLU A C 1
ATOM 760 O O . GLU A 1 93 ? 7.685 14.590 0.806 1.00 95.50 93 GLU A O 1
ATOM 765 N N . GLU A 1 94 ? 7.545 13.766 2.890 1.00 93.75 94 GLU A N 1
ATOM 766 C CA . GLU A 1 94 ? 8.988 13.807 3.152 1.00 93.75 94 GLU A CA 1
ATOM 767 C C . GLU A 1 94 ? 9.755 12.903 2.173 1.00 93.75 94 GLU A C 1
ATOM 769 O O . GLU A 1 94 ? 10.764 13.317 1.597 1.00 93.75 94 GLU A O 1
ATOM 774 N N . LEU A 1 95 ? 9.255 11.686 1.928 1.00 92.94 95 LEU A N 1
ATOM 775 C CA . LEU A 1 95 ? 9.858 10.744 0.982 1.00 92.94 95 LEU A CA 1
ATOM 776 C C . LEU A 1 95 ? 9.806 11.242 -0.463 1.00 92.94 95 LEU A C 1
ATOM 778 O O . LEU A 1 95 ? 10.797 11.115 -1.186 1.00 92.94 95 LEU A O 1
ATOM 782 N N . LYS A 1 96 ? 8.681 11.836 -0.870 1.00 94.12 96 LYS A N 1
ATOM 783 C CA . LYS A 1 96 ? 8.549 12.495 -2.172 1.00 94.12 96 LYS A CA 1
ATOM 784 C C . LYS A 1 96 ? 9.556 13.631 -2.313 1.00 94.12 96 LYS A C 1
ATOM 786 O O . LYS A 1 96 ? 10.297 13.675 -3.283 1.00 94.12 96 LYS A O 1
ATOM 791 N N . SER A 1 97 ? 9.654 14.502 -1.316 1.00 93.19 97 SER A N 1
ATOM 792 C CA . SER A 1 97 ? 10.552 15.661 -1.359 1.00 93.19 97 SER A CA 1
ATOM 793 C C . SER A 1 97 ? 12.036 15.272 -1.377 1.00 93.19 97 SER A C 1
ATOM 795 O O . SER A 1 97 ? 12.841 15.931 -2.030 1.00 93.19 97 SER A O 1
ATOM 797 N N . ALA A 1 98 ? 12.416 14.210 -0.660 1.00 91.69 98 ALA A N 1
ATOM 798 C CA . ALA A 1 98 ? 13.813 13.795 -0.530 1.00 91.69 98 ALA A CA 1
ATOM 799 C C . ALA A 1 98 ? 14.317 12.925 -1.698 1.00 91.69 98 ALA A C 1
ATOM 801 O O . ALA A 1 98 ? 15.498 13.005 -2.054 1.00 91.69 98 ALA A O 1
ATOM 802 N N . TYR A 1 99 ? 13.445 12.092 -2.277 1.00 91.44 99 TYR A N 1
ATOM 803 C CA . TYR A 1 99 ? 13.833 11.055 -3.244 1.00 91.44 99 TYR A CA 1
ATOM 804 C C . TYR A 1 99 ? 12.960 11.000 -4.506 1.00 91.44 99 TYR A C 1
ATOM 806 O O . TYR A 1 99 ? 13.158 10.102 -5.320 1.00 91.44 99 TYR A O 1
ATOM 814 N N . ASP A 1 100 ? 12.005 11.919 -4.665 1.00 92.62 100 ASP A N 1
ATOM 815 C CA . ASP A 1 100 ? 11.042 11.957 -5.776 1.00 92.62 100 ASP A CA 1
ATOM 816 C C . ASP A 1 100 ? 10.197 10.673 -5.899 1.00 92.62 100 ASP A C 1
ATOM 818 O O . ASP A 1 100 ? 9.889 10.202 -6.990 1.00 92.62 100 ASP A O 1
ATOM 822 N N . LEU A 1 101 ? 9.846 10.047 -4.765 1.00 94.88 101 LEU A N 1
ATOM 823 C CA . LEU A 1 101 ? 9.080 8.794 -4.783 1.00 94.88 101 LEU A CA 1
ATOM 824 C C . LEU A 1 101 ? 7.614 9.011 -5.226 1.00 94.88 101 LEU A C 1
ATOM 826 O O . LEU A 1 101 ? 6.985 9.987 -4.803 1.00 94.88 101 LEU A O 1
ATOM 830 N N . PRO A 1 102 ? 7.020 8.056 -5.974 1.00 95.69 102 PRO A N 1
ATOM 831 C CA . PRO A 1 102 ? 5.615 8.085 -6.369 1.00 95.69 102 PRO A CA 1
ATOM 832 C C . PRO A 1 102 ? 4.731 7.629 -5.201 1.00 95.69 102 PRO A C 1
ATOM 834 O O . PRO A 1 102 ? 4.532 6.435 -4.967 1.00 95.69 102 PRO A O 1
ATOM 837 N N . VAL A 1 103 ? 4.243 8.584 -4.413 1.00 96.31 103 VAL A N 1
ATOM 838 C CA . VAL A 1 103 ? 3.535 8.320 -3.148 1.00 96.31 103 VAL A CA 1
ATOM 839 C C . VAL A 1 103 ? 2.041 8.653 -3.185 1.00 96.31 103 VAL A C 1
ATOM 841 O O . VAL A 1 103 ? 1.377 8.518 -2.155 1.00 96.31 103 VAL A O 1
ATOM 844 N N . ALA A 1 104 ? 1.479 9.078 -4.323 1.00 97.31 104 ALA A N 1
ATOM 845 C CA . ALA A 1 104 ? 0.073 9.478 -4.414 1.00 97.31 104 ALA A CA 1
ATOM 846 C C . ALA A 1 104 ? -0.878 8.357 -3.971 1.00 97.31 104 ALA A C 1
ATOM 848 O O . ALA A 1 104 ? -1.782 8.618 -3.180 1.00 97.31 104 ALA A O 1
ATOM 849 N N . THR A 1 105 ? -0.611 7.105 -4.365 1.00 97.56 105 THR A N 1
ATOM 850 C CA . THR A 1 105 ? -1.363 5.921 -3.909 1.00 97.56 105 THR A CA 1
ATOM 851 C C . THR A 1 105 ? -1.404 5.816 -2.386 1.00 97.56 105 THR A C 1
ATOM 853 O O . THR A 1 105 ? -2.456 5.574 -1.803 1.00 97.56 105 THR A O 1
ATOM 856 N N . ILE A 1 106 ? -0.258 6.015 -1.728 1.00 97.88 106 ILE A N 1
ATOM 857 C CA . ILE A 1 106 ? -0.119 5.871 -0.273 1.00 97.88 106 ILE A CA 1
ATOM 858 C C . ILE A 1 106 ? -0.859 6.998 0.445 1.00 97.88 106 ILE A C 1
ATOM 860 O O . ILE A 1 106 ? -1.584 6.749 1.408 1.00 97.88 106 ILE A O 1
ATOM 864 N N . LYS A 1 107 ? -0.719 8.233 -0.049 1.00 97.44 107 LYS A N 1
ATOM 865 C CA . LYS A 1 107 ? -1.418 9.402 0.496 1.00 97.44 107 LYS A CA 1
ATOM 866 C C . LYS A 1 107 ? -2.927 9.277 0.342 1.00 97.44 107 LYS A C 1
ATOM 868 O O . LYS A 1 107 ? -3.657 9.626 1.263 1.00 97.44 107 LYS A O 1
ATOM 873 N N . GLU A 1 108 ? -3.393 8.791 -0.802 1.00 97.50 108 GLU A N 1
ATOM 874 C CA . GLU A 1 108 ? -4.821 8.634 -1.039 1.00 97.50 108 GLU A CA 1
ATOM 875 C C . GLU A 1 108 ? -5.408 7.487 -0.219 1.00 97.50 108 GLU A C 1
ATOM 877 O O . GLU A 1 108 ? -6.419 7.675 0.455 1.00 97.50 108 GLU A O 1
ATOM 882 N N . PHE A 1 109 ? -4.722 6.342 -0.163 1.00 97.81 109 PHE A N 1
ATOM 883 C CA . PHE A 1 109 ? -5.141 5.241 0.697 1.00 97.81 109 PHE A CA 1
ATOM 884 C C . PHE A 1 109 ? -5.215 5.663 2.173 1.00 97.81 109 PHE A C 1
ATOM 886 O O . PHE A 1 109 ? -6.145 5.288 2.885 1.00 97.81 109 PHE A O 1
ATOM 893 N N . ALA A 1 110 ? -4.287 6.512 2.630 1.00 96.69 110 ALA A N 1
ATOM 894 C CA . ALA A 1 110 ? -4.335 7.078 3.973 1.00 96.69 110 ALA A CA 1
ATOM 895 C C . ALA A 1 110 ? -5.626 7.861 4.256 1.00 96.69 110 ALA A C 1
ATOM 897 O O . ALA A 1 110 ? -6.142 7.797 5.372 1.00 96.69 110 ALA A O 1
ATOM 898 N N . LYS A 1 111 ? -6.173 8.582 3.272 1.00 95.69 111 LYS A N 1
ATOM 899 C CA . LYS A 1 111 ? -7.462 9.281 3.412 1.00 95.69 111 LYS A CA 1
ATOM 900 C C . LYS A 1 111 ? -8.637 8.308 3.378 1.00 95.69 111 LYS A C 1
ATOM 902 O O . LYS A 1 111 ? -9.546 8.420 4.198 1.00 95.69 111 LYS A O 1
ATOM 907 N N . ASP A 1 112 ? -8.595 7.336 2.470 1.00 95.62 112 ASP A N 1
ATOM 908 C CA . ASP A 1 112 ? -9.646 6.328 2.305 1.00 95.62 112 ASP A CA 1
ATOM 909 C C . ASP A 1 112 ? -9.872 5.521 3.593 1.00 95.62 112 ASP A C 1
ATOM 911 O O . ASP A 1 112 ? -11.018 5.249 3.961 1.00 95.62 112 ASP A O 1
ATOM 915 N N . MET A 1 113 ? -8.800 5.225 4.342 1.00 94.56 113 MET A N 1
ATOM 916 C CA . MET A 1 113 ? -8.892 4.582 5.659 1.00 94.56 113 MET A CA 1
ATOM 917 C C . MET A 1 113 ? -9.765 5.370 6.645 1.00 94.56 113 MET A C 1
ATOM 919 O O . MET A 1 113 ? -10.625 4.778 7.295 1.00 94.56 113 MET A O 1
ATOM 923 N N . CYS A 1 114 ? -9.611 6.696 6.738 1.00 91.19 114 CYS A N 1
ATOM 924 C CA . CYS A 1 114 ? -10.424 7.539 7.629 1.00 91.19 114 CYS A CA 1
ATOM 925 C C . CYS A 1 114 ? -11.918 7.456 7.293 1.00 91.19 114 CYS A C 1
ATOM 927 O O . CYS A 1 114 ? -12.781 7.458 8.177 1.00 91.19 114 CYS A O 1
ATOM 929 N N . ASN A 1 115 ? -12.217 7.345 5.999 1.00 90.00 115 ASN A N 1
ATOM 930 C CA . ASN A 1 115 ? -13.579 7.297 5.490 1.00 90.00 115 ASN A CA 1
ATOM 931 C C . ASN A 1 115 ? -14.163 5.877 5.476 1.00 90.00 115 ASN A C 1
ATOM 933 O O . ASN A 1 115 ? -15.377 5.740 5.329 1.00 90.00 115 ASN A O 1
ATOM 937 N N . PHE A 1 116 ? -13.359 4.840 5.746 1.00 90.81 116 PHE A N 1
ATOM 938 C CA . PHE A 1 116 ? -13.716 3.427 5.553 1.00 90.81 116 PHE A CA 1
ATOM 939 C C . PHE A 1 116 ? -14.100 3.113 4.093 1.00 90.81 116 PHE A C 1
ATOM 941 O O . PHE A 1 116 ? -14.939 2.254 3.817 1.00 90.81 116 PHE A O 1
ATOM 948 N N . GLU A 1 117 ? -13.485 3.807 3.136 1.00 92.19 117 GLU A N 1
ATOM 949 C CA . GLU A 1 117 ? -13.767 3.652 1.709 1.00 92.19 117 GLU A CA 1
ATOM 950 C C . GLU A 1 117 ? -12.733 2.754 1.026 1.00 92.19 117 GLU A C 1
ATOM 952 O O . GLU A 1 117 ? -11.821 3.204 0.342 1.00 92.19 117 GLU A O 1
ATOM 957 N N . PHE A 1 118 ? -12.889 1.442 1.174 1.00 93.88 118 PHE A N 1
ATOM 958 C CA . PHE A 1 118 ? -11.979 0.470 0.567 1.00 93.88 118 PHE A CA 1
ATOM 959 C C . PHE A 1 118 ? -12.463 0.074 -0.833 1.00 93.88 118 PHE A C 1
ATOM 961 O O . PHE A 1 118 ? -13.275 -0.836 -0.989 1.00 93.88 118 PHE A O 1
ATOM 968 N N . ARG A 1 119 ? -11.990 0.789 -1.863 1.00 93.50 119 ARG A N 1
ATOM 969 C CA . ARG A 1 119 ? -12.349 0.551 -3.274 1.00 93.50 119 ARG A CA 1
ATOM 970 C C . ARG A 1 119 ? -11.099 0.255 -4.111 1.00 93.50 119 ARG A C 1
ATOM 972 O O . ARG A 1 119 ? -10.466 1.196 -4.585 1.00 93.50 119 ARG A O 1
ATOM 979 N N . PRO A 1 120 ? -10.740 -1.022 -4.343 1.00 93.94 120 PRO A N 1
ATOM 980 C CA . PRO A 1 120 ? -9.508 -1.357 -5.058 1.00 93.94 120 PRO A CA 1
ATOM 981 C C . PRO A 1 120 ? -9.414 -0.763 -6.467 1.00 93.94 120 PRO A C 1
ATOM 983 O O . PRO A 1 120 ? -8.359 -0.275 -6.864 1.00 93.94 120 PRO A O 1
ATOM 986 N N . SER A 1 121 ? -10.541 -0.714 -7.188 1.00 92.44 121 SER A N 1
ATOM 987 C CA . SER A 1 121 ? -10.640 -0.165 -8.548 1.00 92.44 121 SER A CA 1
ATOM 988 C C . SER A 1 121 ? -10.284 1.321 -8.661 1.00 92.44 121 SER A C 1
ATOM 990 O O . SER A 1 121 ? -10.165 1.836 -9.766 1.00 92.44 121 SER A O 1
ATOM 992 N N . LYS A 1 122 ? -10.139 2.037 -7.540 1.00 94.44 122 LYS A N 1
ATOM 993 C CA . LYS A 1 122 ? -9.664 3.425 -7.519 1.00 94.44 122 LYS A CA 1
ATOM 994 C C . LYS A 1 122 ? -8.181 3.528 -7.893 1.00 94.44 122 LYS A C 1
ATOM 996 O O . LYS A 1 122 ? -7.766 4.536 -8.455 1.00 94.44 122 LYS A O 1
ATOM 1001 N N . PHE A 1 123 ? -7.384 2.502 -7.594 1.00 94.69 123 PHE A N 1
ATOM 1002 C CA . PHE A 1 123 ? -5.920 2.589 -7.635 1.00 94.69 123 PHE A CA 1
ATOM 1003 C C . PHE A 1 123 ? -5.285 2.171 -8.964 1.00 94.69 123 PHE A C 1
ATOM 1005 O O . PHE A 1 123 ? -4.077 2.330 -9.128 1.00 94.69 123 PHE A O 1
ATOM 1012 N N . PHE A 1 124 ? -6.060 1.623 -9.901 1.00 90.31 124 PHE A N 1
ATOM 1013 C CA . PHE A 1 124 ? -5.554 1.189 -11.200 1.00 90.31 124 PHE A CA 1
ATOM 1014 C C . PHE A 1 124 ? -6.676 1.030 -12.240 1.00 90.31 124 PHE A C 1
ATOM 1016 O O . PHE A 1 124 ? -7.847 0.893 -11.892 1.00 90.31 124 PHE A O 1
ATOM 1023 N N . ASP A 1 125 ? -6.308 1.041 -13.525 1.00 87.12 125 ASP A N 1
ATOM 1024 C CA . ASP A 1 125 ? -7.233 0.849 -14.651 1.00 87.12 125 ASP A CA 1
ATOM 1025 C C . ASP A 1 125 ? -7.571 -0.630 -14.902 1.00 87.12 125 ASP A C 1
ATOM 1027 O O . ASP A 1 125 ? -6.852 -1.529 -14.476 1.00 87.12 125 ASP A O 1
ATOM 1031 N N . ILE A 1 126 ? -8.609 -0.885 -15.711 1.00 80.44 126 ILE A N 1
ATOM 1032 C CA . ILE A 1 126 ? -9.087 -2.233 -16.090 1.00 80.44 126 ILE A CA 1
ATOM 1033 C C . ILE A 1 126 ? -7.969 -3.136 -16.655 1.00 80.44 126 ILE A C 1
ATOM 1035 O O . ILE A 1 126 ? -8.005 -4.350 -16.469 1.00 80.44 126 ILE A O 1
ATOM 1039 N N . GLY A 1 127 ? -6.958 -2.565 -17.321 1.00 86.62 127 GLY A N 1
ATOM 1040 C CA . GLY A 1 127 ? -5.823 -3.317 -17.874 1.00 86.62 127 GLY A CA 1
ATOM 1041 C C . GLY A 1 127 ? -4.833 -3.853 -16.830 1.00 86.62 127 GLY A C 1
ATOM 1042 O O . GLY A 1 127 ? -3.962 -4.655 -17.170 1.00 86.62 127 GLY A O 1
ATOM 1043 N N . ILE A 1 128 ? -4.961 -3.436 -15.570 1.00 91.00 128 ILE A N 1
ATOM 1044 C CA . ILE A 1 128 ? -4.104 -3.842 -14.458 1.00 91.00 128 ILE A CA 1
ATOM 1045 C C . ILE A 1 128 ? -4.862 -4.837 -13.582 1.00 91.00 128 ILE A C 1
ATOM 1047 O O . ILE A 1 128 ? -6.043 -4.680 -13.278 1.00 91.00 128 ILE A O 1
ATOM 1051 N N . LYS A 1 129 ? -4.157 -5.898 -13.210 1.00 92.81 129 LYS A N 1
ATOM 1052 C CA . LYS A 1 129 ? -4.633 -6.980 -12.355 1.00 92.81 129 LYS A CA 1
ATOM 1053 C C . LYS A 1 129 ? -4.225 -6.741 -10.906 1.00 92.81 129 LYS A C 1
ATOM 1055 O O . LYS A 1 129 ? -5.088 -6.763 -10.032 1.00 92.81 129 LYS A O 1
ATOM 1060 N N . ASP A 1 130 ? -2.937 -6.463 -10.690 1.00 94.12 130 ASP A N 1
ATOM 1061 C CA . ASP A 1 130 ? -2.357 -6.228 -9.367 1.00 94.12 130 ASP A CA 1
ATOM 1062 C C . ASP A 1 130 ? -1.405 -5.019 -9.381 1.00 94.12 130 ASP A C 1
ATOM 1064 O O . ASP A 1 130 ? -0.632 -4.824 -10.325 1.00 94.12 130 ASP A O 1
ATOM 1068 N N . LEU A 1 131 ? -1.417 -4.252 -8.291 1.00 96.12 131 LEU A N 1
ATOM 1069 C CA . LEU A 1 131 ? -0.469 -3.182 -7.986 1.00 96.12 131 LEU A CA 1
ATOM 1070 C C . LEU A 1 131 ? 0.169 -3.444 -6.617 1.00 96.12 131 LEU A C 1
ATOM 1072 O O . LEU A 1 131 ? -0.533 -3.595 -5.618 1.00 96.12 131 LEU A O 1
ATOM 1076 N N . GLU A 1 132 ? 1.497 -3.450 -6.554 1.00 97.56 132 GLU A N 1
ATOM 1077 C CA . GLU A 1 132 ? 2.265 -3.548 -5.312 1.00 97.56 132 GLU A CA 1
ATOM 1078 C C . GLU A 1 132 ? 3.304 -2.421 -5.228 1.00 97.56 132 GLU A C 1
ATOM 1080 O O . GLU A 1 132 ? 4.070 -2.179 -6.161 1.00 97.56 132 GLU A O 1
ATOM 1085 N N . ILE A 1 133 ? 3.319 -1.728 -4.090 1.00 98.12 133 ILE A N 1
ATOM 1086 C CA . ILE A 1 133 ? 4.252 -0.652 -3.751 1.00 98.12 133 ILE A CA 1
ATOM 1087 C C . ILE A 1 133 ? 4.828 -0.977 -2.377 1.00 98.12 133 ILE A C 1
ATOM 1089 O O . ILE A 1 133 ? 4.100 -1.045 -1.388 1.00 98.12 133 ILE A O 1
ATOM 1093 N N . GLU A 1 134 ? 6.133 -1.179 -2.302 1.00 97.88 134 GLU A N 1
ATOM 1094 C CA . GLU A 1 134 ? 6.806 -1.608 -1.084 1.00 97.88 134 GLU A CA 1
ATOM 1095 C C . GLU A 1 134 ? 8.043 -0.751 -0.833 1.00 97.88 134 GLU A C 1
ATOM 1097 O O . GLU A 1 134 ? 8.956 -0.732 -1.649 1.00 97.88 134 GLU A O 1
ATOM 1102 N N . LEU A 1 135 ? 8.091 -0.066 0.305 1.00 96.38 135 LEU A N 1
ATOM 1103 C CA . LEU A 1 135 ? 9.266 0.646 0.787 1.00 96.38 135 LEU A CA 1
ATOM 1104 C C . LEU A 1 135 ? 9.768 -0.032 2.057 1.00 96.38 135 LEU A C 1
ATOM 1106 O O . LEU A 1 135 ? 9.141 0.089 3.108 1.00 96.38 135 LEU A O 1
ATOM 1110 N N . ASN A 1 136 ? 10.910 -0.709 1.963 1.00 91.94 136 ASN A N 1
ATOM 1111 C CA . ASN A 1 136 ? 11.504 -1.473 3.059 1.00 91.94 136 ASN A CA 1
ATOM 1112 C C . ASN A 1 136 ? 13.021 -1.265 3.143 1.00 91.94 136 ASN A C 1
ATOM 1114 O O . ASN A 1 136 ? 13.637 -0.690 2.250 1.00 91.94 136 ASN A O 1
ATOM 1118 N N . LYS A 1 137 ? 13.623 -1.727 4.242 1.00 86.19 137 LYS A N 1
ATOM 1119 C CA . LYS A 1 137 ? 15.073 -1.717 4.477 1.00 86.19 137 LYS A CA 1
ATOM 1120 C C . LYS A 1 137 ? 15.627 -3.119 4.220 1.00 86.19 137 LYS A C 1
ATOM 1122 O O . LYS A 1 137 ? 15.160 -4.078 4.828 1.00 86.19 137 LYS A O 1
ATOM 1127 N N . GLU A 1 138 ? 16.594 -3.243 3.316 1.00 78.06 138 GLU A N 1
ATOM 1128 C CA . GLU A 1 138 ? 17.222 -4.513 2.936 1.00 78.06 138 GLU A CA 1
ATOM 1129 C C . GLU A 1 138 ? 18.691 -4.525 3.385 1.00 78.06 138 GLU A C 1
ATOM 1131 O O . GLU A 1 138 ? 19.404 -3.535 3.223 1.00 78.06 138 GLU A O 1
ATOM 1136 N N . PHE A 1 139 ? 19.149 -5.637 3.967 1.00 74.06 139 PHE A N 1
ATOM 1137 C CA . PHE A 1 139 ? 20.560 -5.824 4.312 1.00 74.06 139 PHE A CA 1
ATOM 1138 C C . PHE A 1 139 ? 21.356 -6.238 3.072 1.00 74.06 139 PHE A C 1
ATOM 1140 O O . PHE A 1 139 ? 21.005 -7.205 2.391 1.00 74.06 139 PHE A O 1
ATOM 1147 N N . LEU A 1 140 ? 22.444 -5.521 2.800 1.00 69.62 140 LEU A N 1
ATOM 1148 C CA . LEU A 1 140 ? 23.336 -5.771 1.674 1.00 69.62 140 LEU A CA 1
ATOM 1149 C C . LEU A 1 140 ? 24.197 -7.006 1.966 1.00 69.62 140 LEU A C 1
ATOM 1151 O O . LEU A 1 140 ? 25.032 -6.999 2.867 1.00 69.62 140 LEU A O 1
ATOM 1155 N N . LYS A 1 141 ? 23.964 -8.089 1.218 1.00 70.69 141 LYS A N 1
ATOM 1156 C CA . LYS A 1 141 ? 24.636 -9.389 1.417 1.00 70.69 141 LYS A CA 1
ATOM 1157 C C . LYS A 1 141 ? 26.046 -9.446 0.817 1.00 70.69 141 LYS A C 1
ATOM 1159 O O . LYS A 1 141 ? 26.800 -10.363 1.119 1.00 70.69 141 LYS A O 1
ATOM 1164 N N . ASP A 1 142 ? 26.377 -8.500 -0.052 1.00 67.25 142 ASP A N 1
ATOM 1165 C CA . ASP A 1 142 ? 27.603 -8.419 -0.849 1.00 67.25 142 ASP A CA 1
ATOM 1166 C C . ASP A 1 142 ? 28.737 -7.646 -0.158 1.00 67.25 142 ASP A C 1
ATOM 1168 O O . ASP A 1 142 ? 29.854 -7.597 -0.675 1.00 67.25 142 ASP A O 1
ATOM 1172 N N . ARG A 1 143 ? 28.485 -7.060 1.021 1.00 64.31 143 ARG A N 1
ATOM 1173 C CA . ARG A 1 143 ? 29.488 -6.316 1.794 1.00 64.31 143 ARG A CA 1
ATOM 1174 C C . ARG A 1 143 ? 29.598 -6.860 3.218 1.00 64.31 143 ARG A C 1
ATOM 1176 O O . ARG A 1 143 ? 28.575 -7.014 3.880 1.00 64.31 143 ARG A O 1
ATOM 1183 N N . PRO A 1 144 ? 30.814 -7.121 3.732 1.00 60.59 144 PRO A N 1
ATOM 1184 C CA . PRO A 1 144 ? 30.986 -7.469 5.138 1.00 60.59 144 PRO A CA 1
ATOM 1185 C C . PRO A 1 144 ? 30.526 -6.304 6.032 1.00 60.59 144 PRO A C 1
ATOM 1187 O O . PRO A 1 144 ? 30.985 -5.176 5.873 1.00 60.59 144 PRO A O 1
ATOM 1190 N N . GLY A 1 145 ? 29.609 -6.584 6.964 1.00 66.69 145 GLY A N 1
ATOM 1191 C CA . GLY A 1 145 ? 28.989 -5.610 7.876 1.00 66.69 145 GLY A CA 1
ATOM 1192 C C . GLY A 1 145 ? 27.454 -5.603 7.794 1.00 66.69 145 GLY A C 1
ATOM 1193 O O . GLY A 1 145 ? 26.874 -6.132 6.855 1.00 66.69 145 GLY A O 1
ATOM 1194 N N . LEU A 1 146 ? 26.771 -4.993 8.773 1.00 67.88 146 LEU A N 1
ATOM 1195 C CA . LEU A 1 146 ? 25.307 -4.793 8.762 1.00 67.88 146 LEU A CA 1
ATOM 1196 C C . LEU A 1 146 ? 24.915 -3.571 7.913 1.00 67.88 146 LEU A C 1
ATOM 1198 O O . LEU A 1 146 ? 24.168 -2.695 8.355 1.00 67.88 146 LEU A O 1
ATOM 1202 N N . TYR A 1 147 ? 25.453 -3.481 6.697 1.00 74.38 147 TYR A N 1
ATOM 1203 C CA . TYR A 1 147 ? 25.070 -2.423 5.772 1.00 74.38 147 TYR A CA 1
ATOM 1204 C C . TYR A 1 147 ? 23.650 -2.682 5.288 1.00 74.38 147 TYR A C 1
ATOM 1206 O O . TYR A 1 147 ? 23.308 -3.787 4.871 1.00 74.38 147 TYR A O 1
ATOM 1214 N N . SER A 1 148 ? 22.809 -1.663 5.377 1.00 81.38 148 SER A N 1
ATOM 1215 C CA . SER A 1 148 ? 21.424 -1.737 4.940 1.00 81.38 148 SER A CA 1
ATOM 1216 C C . SER A 1 148 ? 21.086 -0.516 4.114 1.00 81.38 148 SER A C 1
ATOM 1218 O O . SER A 1 148 ? 21.621 0.567 4.344 1.00 81.38 148 SER A O 1
ATOM 1220 N N . GLU A 1 149 ? 20.213 -0.723 3.144 1.00 87.44 149 GLU A N 1
ATOM 1221 C CA . GLU A 1 149 ? 19.765 0.305 2.223 1.00 87.44 149 GLU A CA 1
ATOM 1222 C C . GLU A 1 149 ? 18.246 0.248 2.118 1.00 87.44 149 GLU A C 1
ATOM 1224 O O . GLU A 1 149 ? 17.643 -0.831 2.185 1.00 87.44 149 GLU A O 1
ATOM 1229 N N . ARG A 1 150 ? 17.608 1.409 1.989 1.00 91.00 150 ARG A N 1
ATOM 1230 C CA . ARG A 1 150 ? 16.169 1.468 1.779 1.00 91.00 150 ARG A CA 1
ATOM 1231 C C . ARG A 1 150 ? 15.879 1.298 0.302 1.00 91.00 150 ARG A C 1
ATOM 1233 O O . ARG A 1 150 ? 16.546 1.856 -0.566 1.00 91.00 150 ARG A O 1
ATOM 1240 N N . LYS A 1 151 ? 14.841 0.527 0.018 1.00 93.44 151 LYS A N 1
ATOM 1241 C CA . LYS A 1 151 ? 14.459 0.158 -1.332 1.00 93.44 151 LYS A CA 1
ATOM 1242 C C . LYS A 1 151 ? 12.966 0.318 -1.517 1.00 93.44 151 LYS A C 1
ATOM 1244 O O . LYS A 1 151 ? 12.179 -0.270 -0.776 1.00 93.44 151 LYS A O 1
ATOM 1249 N N . LEU A 1 152 ? 12.606 1.092 -2.533 1.00 96.19 152 LEU A N 1
ATOM 1250 C CA . LEU A 1 152 ? 11.271 1.117 -3.098 1.00 96.19 152 LEU A CA 1
ATOM 1251 C C . LEU A 1 152 ? 11.187 0.045 -4.189 1.00 96.19 152 LEU A C 1
ATOM 1253 O O . LEU A 1 152 ? 11.963 0.046 -5.143 1.00 96.19 152 LEU A O 1
ATOM 1257 N N . LYS A 1 153 ? 10.229 -0.862 -4.066 1.00 96.75 153 LYS A N 1
ATOM 1258 C CA . LYS A 1 153 ? 9.849 -1.835 -5.080 1.00 96.75 153 LYS A CA 1
ATOM 1259 C C . LYS A 1 153 ? 8.443 -1.496 -5.558 1.00 96.75 153 LYS A C 1
ATOM 1261 O O . LYS A 1 153 ? 7.516 -1.391 -4.762 1.00 96.75 153 LYS A O 1
ATOM 1266 N N . LEU A 1 154 ? 8.302 -1.353 -6.865 1.00 95.81 154 LEU A N 1
ATOM 1267 C CA . LEU A 1 154 ? 7.038 -1.154 -7.559 1.00 95.81 154 LEU A CA 1
ATOM 1268 C C . LEU A 1 154 ? 6.805 -2.382 -8.426 1.00 95.81 154 LEU A C 1
ATOM 1270 O O . LEU A 1 154 ? 7.729 -2.832 -9.103 1.00 95.81 154 LEU A O 1
ATOM 1274 N N . LEU A 1 155 ? 5.601 -2.931 -8.403 1.00 94.75 155 LEU A N 1
ATOM 1275 C CA . LEU A 1 155 ? 5.202 -4.048 -9.243 1.00 94.75 155 LEU A CA 1
ATOM 1276 C C . LEU A 1 155 ? 3.802 -3.773 -9.788 1.00 94.75 155 LEU A C 1
ATOM 1278 O O . LEU A 1 155 ? 2.870 -3.534 -9.026 1.00 94.75 155 LEU A O 1
ATOM 1282 N N . ILE A 1 156 ? 3.666 -3.835 -11.105 1.00 93.81 156 ILE A N 1
ATOM 1283 C CA . ILE A 1 156 ? 2.389 -3.794 -11.809 1.00 93.81 156 ILE A CA 1
ATOM 1284 C C . ILE A 1 156 ? 2.261 -5.105 -12.567 1.00 93.81 156 ILE A C 1
ATOM 1286 O O . ILE A 1 156 ? 3.112 -5.424 -13.398 1.00 93.81 156 ILE A O 1
ATOM 1290 N N . ARG A 1 157 ? 1.191 -5.848 -12.301 1.00 93.12 157 ARG A N 1
ATOM 1291 C CA . ARG A 1 157 ? 0.793 -7.009 -13.094 1.00 93.12 157 ARG A CA 1
ATOM 1292 C C . ARG A 1 157 ? -0.418 -6.640 -13.928 1.00 93.12 157 ARG A C 1
ATOM 1294 O O . ARG A 1 157 ? -1.409 -6.144 -13.396 1.00 93.12 157 ARG A O 1
ATOM 1301 N N . LYS A 1 158 ? -0.355 -6.901 -15.223 1.00 91.00 158 LYS A N 1
ATOM 1302 C CA . LYS A 1 158 ? -1.456 -6.694 -16.160 1.00 91.00 158 LYS A CA 1
ATOM 1303 C C . LYS A 1 158 ? -2.402 -7.893 -16.217 1.00 91.00 158 LYS A C 1
ATOM 1305 O O . LYS A 1 158 ? -2.114 -8.963 -15.683 1.00 91.00 158 LYS A O 1
ATO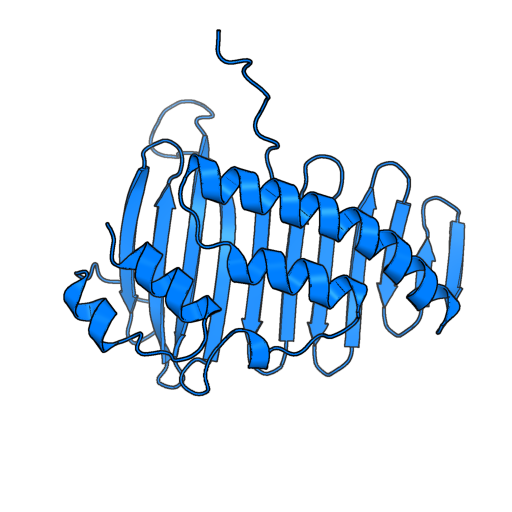M 1310 N N . GLN A 1 159 ? -3.545 -7.708 -16.874 1.00 88.44 159 GLN A N 1
ATOM 1311 C CA . GLN A 1 159 ? -4.531 -8.777 -17.088 1.00 88.44 159 GLN A CA 1
ATOM 1312 C C . GLN A 1 159 ? -4.008 -9.925 -17.965 1.00 88.44 159 GLN A C 1
ATOM 1314 O O . GLN A 1 159 ? -4.393 -11.070 -17.751 1.00 88.44 159 GLN A O 1
ATOM 1319 N N . ASP A 1 160 ? -3.101 -9.640 -18.899 1.00 87.50 160 ASP A N 1
ATOM 1320 C CA . ASP A 1 160 ? -2.395 -10.625 -19.731 1.00 87.50 160 ASP A CA 1
ATOM 1321 C C . ASP A 1 160 ? -1.194 -11.274 -19.012 1.00 87.50 160 ASP A C 1
ATOM 1323 O O . ASP A 1 160 ? -0.354 -11.899 -19.650 1.00 87.50 160 ASP A O 1
ATOM 1327 N N . ASP A 1 161 ? -1.116 -11.126 -17.683 1.00 85.38 161 ASP A N 1
ATOM 1328 C CA . ASP A 1 161 ? -0.066 -11.646 -16.801 1.00 85.38 161 ASP A CA 1
ATOM 1329 C C . ASP A 1 161 ? 1.348 -11.103 -17.050 1.00 85.38 161 ASP A C 1
ATOM 1331 O O . ASP A 1 161 ? 2.303 -11.525 -16.401 1.00 85.38 161 ASP A O 1
ATOM 1335 N N . VAL A 1 162 ? 1.475 -10.066 -17.875 1.00 88.69 162 VAL A N 1
ATOM 1336 C CA . VAL A 1 162 ? 2.713 -9.306 -18.002 1.00 88.69 162 VAL A CA 1
ATOM 1337 C C . VAL A 1 162 ? 2.989 -8.524 -16.714 1.00 88.69 162 VAL A C 1
ATOM 1339 O O . VAL A 1 162 ? 2.146 -7.768 -16.225 1.00 88.69 162 VAL A O 1
ATOM 1342 N N . CYS A 1 163 ? 4.201 -8.665 -16.185 1.00 91.38 163 CYS A N 1
ATOM 1343 C CA . CYS A 1 163 ? 4.686 -7.986 -14.993 1.00 91.38 163 CYS A CA 1
ATOM 1344 C C . CYS A 1 163 ? 5.759 -6.947 -15.323 1.00 91.38 163 CYS A C 1
ATOM 1346 O O . CYS A 1 163 ? 6.769 -7.240 -15.962 1.00 91.38 163 CYS A O 1
ATOM 1348 N N . LEU A 1 164 ? 5.578 -5.747 -14.782 1.00 91.31 164 LEU A N 1
ATOM 1349 C CA . LEU A 1 164 ? 6.579 -4.691 -14.740 1.00 91.31 164 LEU A CA 1
ATOM 1350 C C . LEU A 1 164 ? 6.984 -4.452 -13.298 1.00 91.31 164 LEU A C 1
ATOM 1352 O O . LEU A 1 164 ? 6.140 -4.234 -12.432 1.00 91.31 164 LEU A O 1
ATOM 1356 N N . LYS A 1 165 ? 8.285 -4.489 -13.043 1.00 93.19 165 LYS A N 1
ATOM 1357 C CA . LYS A 1 165 ? 8.868 -4.315 -11.721 1.00 93.19 165 LYS A CA 1
ATOM 1358 C C . LYS A 1 165 ? 9.933 -3.236 -11.787 1.00 93.19 165 LYS A C 1
ATOM 1360 O O . LYS A 1 165 ? 10.879 -3.363 -12.553 1.00 93.19 165 LYS A O 1
ATOM 1365 N N . ALA A 1 166 ? 9.828 -2.226 -10.939 1.00 92.94 166 ALA A N 1
ATOM 1366 C CA . ALA A 1 166 ? 10.894 -1.259 -10.732 1.00 92.94 166 ALA A CA 1
ATOM 1367 C C . ALA A 1 166 ? 11.440 -1.389 -9.315 1.00 92.94 166 ALA A C 1
ATOM 1369 O O . ALA A 1 166 ? 10.694 -1.590 -8.357 1.00 92.94 166 ALA A O 1
ATOM 1370 N N . VAL A 1 167 ? 12.754 -1.291 -9.186 1.00 94.50 167 VAL A N 1
ATOM 1371 C CA . VAL A 1 167 ? 13.456 -1.309 -7.913 1.00 94.50 167 VAL A CA 1
ATOM 1372 C C . VAL A 1 167 ? 14.328 -0.073 -7.838 1.00 94.50 167 VAL A C 1
ATOM 1374 O O . VAL A 1 167 ? 15.178 0.138 -8.695 1.00 94.50 167 VAL A O 1
ATOM 1377 N N . PHE A 1 168 ? 14.113 0.741 -6.815 1.00 94.56 168 PHE A N 1
ATOM 1378 C CA . PHE A 1 168 ? 14.859 1.962 -6.571 1.00 94.56 168 PHE A CA 1
ATOM 1379 C C . PHE A 1 168 ? 15.489 1.912 -5.186 1.00 94.56 168 PHE A C 1
ATOM 1381 O O . PHE A 1 168 ?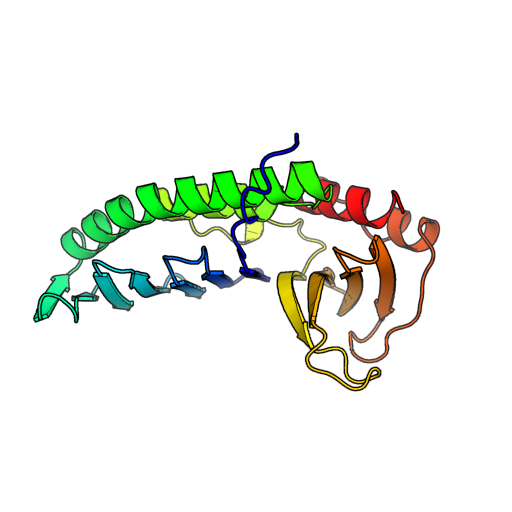 14.792 1.742 -4.187 1.00 94.56 168 PHE A O 1
ATOM 1388 N N . TRP A 1 169 ? 16.806 2.051 -5.136 1.00 93.19 169 TRP A N 1
ATOM 1389 C CA . TRP A 1 169 ? 17.583 2.098 -3.907 1.00 93.19 169 TRP A CA 1
ATOM 1390 C C . TRP A 1 169 ? 17.802 3.560 -3.526 1.00 93.19 169 TRP A C 1
ATOM 1392 O O . TRP A 1 169 ? 18.360 4.326 -4.309 1.00 93.19 169 TRP A O 1
ATOM 1402 N N . LEU A 1 170 ? 17.308 3.966 -2.357 1.00 91.62 170 LEU A N 1
ATOM 1403 C CA . LEU A 1 170 ? 17.166 5.377 -1.991 1.00 91.62 170 LEU A CA 1
ATOM 1404 C C . LEU A 1 170 ? 18.526 6.061 -1.819 1.00 91.62 170 LEU A C 1
ATOM 1406 O O . LEU A 1 170 ? 18.732 7.164 -2.325 1.00 91.62 170 LEU A O 1
ATOM 1410 N N . GLU A 1 171 ? 19.450 5.422 -1.104 1.00 88.12 171 GLU A N 1
ATOM 1411 C CA . GLU A 1 171 ? 20.742 6.007 -0.751 1.00 88.12 171 GLU A CA 1
ATOM 1412 C C . GLU A 1 171 ? 21.707 6.055 -1.945 1.00 88.12 171 GLU A C 1
ATOM 1414 O O . GLU A 1 171 ? 22.322 7.090 -2.202 1.00 88.12 171 GLU A O 1
ATOM 1419 N N . SER A 1 172 ? 21.820 4.967 -2.709 1.00 89.19 172 SER A N 1
ATOM 1420 C CA . SER A 1 172 ? 22.649 4.887 -3.919 1.00 89.19 172 SER A CA 1
ATOM 1421 C C . SER A 1 172 ? 22.009 5.543 -5.138 1.00 89.19 172 SER A C 1
ATOM 1423 O O . SER A 1 172 ? 22.690 5.752 -6.142 1.00 89.19 172 SER A O 1
ATOM 1425 N N . ARG A 1 173 ? 20.705 5.843 -5.073 1.00 89.94 173 ARG A N 1
ATOM 1426 C CA . ARG A 1 173 ? 19.880 6.308 -6.200 1.00 89.94 173 ARG A CA 1
ATOM 1427 C C . ARG A 1 173 ? 19.938 5.383 -7.415 1.00 89.94 173 ARG A C 1
ATOM 1429 O O . ARG A 1 173 ? 19.616 5.796 -8.527 1.00 89.94 173 ARG A O 1
ATOM 1436 N N . ARG A 1 174 ? 20.339 4.123 -7.219 1.00 90.44 174 ARG A N 1
ATOM 1437 C CA . ARG A 1 174 ? 20.311 3.119 -8.277 1.00 90.44 174 ARG A CA 1
ATOM 1438 C C . ARG A 1 174 ? 18.863 2.790 -8.592 1.00 90.44 174 ARG A C 1
ATOM 1440 O O . ARG A 1 174 ? 18.038 2.649 -7.689 1.00 90.44 174 ARG A O 1
ATOM 1447 N N . LYS A 1 175 ? 18.582 2.584 -9.872 1.00 90.56 175 LYS A N 1
ATOM 1448 C CA . LYS A 1 175 ? 17.291 2.108 -10.334 1.00 90.56 175 LYS A CA 1
ATOM 1449 C C . LYS A 1 175 ? 17.451 0.957 -11.306 1.00 90.56 175 LYS A C 1
ATOM 1451 O O . LYS A 1 175 ? 18.309 0.992 -12.179 1.00 90.56 175 LYS A O 1
ATOM 1456 N N . GLU A 1 176 ? 16.593 -0.036 -11.159 1.00 91.56 176 GLU A N 1
ATOM 1457 C CA . GLU A 1 176 ? 16.460 -1.139 -12.096 1.00 91.56 176 GLU A CA 1
ATOM 1458 C C . GLU A 1 176 ? 15.000 -1.278 -12.488 1.00 91.56 176 GLU A C 1
ATOM 1460 O O . GLU A 1 176 ? 14.127 -1.349 -11.620 1.00 91.56 176 GLU A O 1
ATOM 1465 N N . THR A 1 177 ? 14.748 -1.372 -13.789 1.00 91.12 177 THR A N 1
ATOM 1466 C CA . THR A 1 177 ? 13.431 -1.733 -14.300 1.00 91.12 177 THR A CA 1
ATOM 1467 C C . THR A 1 177 ? 13.503 -3.064 -15.015 1.00 91.12 177 THR A C 1
ATOM 1469 O O . THR A 1 177 ? 14.430 -3.350 -15.774 1.00 91.12 177 THR A O 1
ATOM 1472 N N . LEU A 1 178 ? 12.522 -3.896 -14.708 1.00 91.81 178 LEU A N 1
ATOM 1473 C CA . LEU A 1 178 ? 12.456 -5.281 -15.095 1.00 91.81 178 LEU A CA 1
ATOM 1474 C C . LEU A 1 178 ? 11.079 -5.581 -15.677 1.00 91.81 178 LEU A C 1
ATOM 1476 O O . LEU A 1 178 ? 10.054 -5.145 -15.151 1.00 91.81 178 LEU A O 1
ATOM 1480 N N . TYR A 1 179 ? 11.072 -6.389 -16.720 1.00 90.69 179 TYR A N 1
ATOM 1481 C CA . TYR A 1 179 ? 9.883 -6.884 -17.390 1.00 90.69 179 TYR A CA 1
ATOM 1482 C C . TYR A 1 179 ? 9.859 -8.403 -17.330 1.00 90.69 179 TYR A C 1
ATOM 1484 O O . TYR A 1 179 ? 10.903 -9.049 -17.407 1.00 90.69 179 TYR A O 1
ATOM 1492 N N . SER A 1 180 ? 8.673 -8.980 -17.201 1.00 90.25 180 SER A N 1
ATOM 1493 C CA . SER A 1 180 ? 8.493 -10.422 -17.203 1.00 90.25 180 SER A CA 1
ATOM 1494 C C . SER A 1 180 ? 7.141 -10.783 -17.818 1.00 90.25 180 SER A C 1
ATOM 1496 O O . SER A 1 180 ? 6.123 -10.309 -17.320 1.00 90.25 180 SER A O 1
ATOM 1498 N N . PRO A 1 181 ? 7.091 -11.620 -18.867 1.00 86.62 181 PRO A N 1
ATOM 1499 C CA . PRO A 1 181 ? 5.826 -12.069 -19.450 1.00 86.62 181 PRO A CA 1
ATOM 1500 C C . PRO A 1 181 ? 5.099 -13.118 -18.590 1.00 86.62 181 PRO A C 1
ATOM 1502 O O . PRO A 1 181 ? 3.932 -13.388 -18.833 1.00 86.62 181 PRO A O 1
ATOM 1505 N N . ASP A 1 182 ? 5.785 -13.727 -17.616 1.00 85.62 182 ASP A N 1
ATOM 1506 C CA . ASP A 1 182 ? 5.267 -14.799 -16.752 1.00 85.62 182 ASP A CA 1
ATOM 1507 C C . ASP A 1 182 ? 5.297 -14.438 -15.253 1.00 85.62 182 ASP A C 1
ATOM 1509 O O . ASP A 1 182 ? 4.946 -15.258 -14.404 1.00 85.62 182 ASP A O 1
ATOM 1513 N N . CYS A 1 183 ? 5.731 -13.220 -14.913 1.00 86.50 183 CYS A N 1
ATOM 1514 C CA . CYS A 1 183 ? 6.000 -12.742 -13.552 1.00 86.50 183 CYS A CA 1
ATOM 1515 C C . CYS A 1 183 ? 7.043 -13.555 -12.759 1.00 86.50 183 CYS A C 1
ATOM 1517 O O . CYS A 1 183 ? 7.190 -13.328 -11.551 1.00 86.50 183 CYS A O 1
ATOM 1519 N N . VAL A 1 184 ? 7.778 -14.463 -13.407 1.00 87.12 184 VAL A N 1
ATOM 1520 C CA . VAL A 1 184 ? 8.787 -15.340 -12.796 1.00 87.12 184 VAL A CA 1
ATOM 1521 C C . VAL A 1 184 ? 10.177 -14.970 -13.301 1.00 87.12 184 VAL A C 1
ATOM 1523 O O . VAL A 1 184 ? 11.078 -14.701 -12.505 1.00 87.12 184 VAL A O 1
ATOM 1526 N N . ASN A 1 185 ? 10.345 -14.909 -14.620 1.00 88.44 185 ASN A N 1
ATOM 1527 C CA . ASN A 1 185 ? 11.613 -14.637 -15.279 1.00 88.44 185 ASN A CA 1
ATOM 1528 C C . ASN A 1 185 ? 11.675 -13.168 -15.696 1.00 88.44 185 ASN A C 1
ATOM 1530 O O . ASN A 1 185 ? 10.996 -12.745 -16.631 1.00 88.44 185 ASN A O 1
ATOM 1534 N N . TYR A 1 186 ? 12.484 -12.387 -14.982 1.00 90.88 186 TYR A N 1
ATOM 1535 C CA . TYR A 1 186 ? 12.618 -10.948 -15.197 1.00 90.88 186 TYR A CA 1
ATOM 1536 C C . TYR A 1 186 ? 13.830 -10.617 -16.068 1.00 90.88 186 TYR A C 1
ATOM 1538 O O . TYR A 1 186 ? 14.931 -11.107 -15.824 1.00 90.88 186 TYR A O 1
ATOM 1546 N N . GLN A 1 187 ? 13.624 -9.739 -17.043 1.00 90.44 187 GLN A N 1
ATOM 1547 C CA . GLN A 1 187 ? 14.647 -9.203 -17.938 1.00 90.44 187 GLN A CA 1
ATOM 1548 C C . GLN A 1 187 ? 14.726 -7.686 -17.780 1.00 90.44 187 GLN A C 1
ATOM 1550 O O . GLN A 1 187 ? 13.716 -7.037 -17.509 1.00 90.44 187 GLN A O 1
ATOM 1555 N N . HIS A 1 188 ? 15.917 -7.116 -17.944 1.00 89.06 188 HIS A N 1
ATOM 1556 C CA . HIS A 1 188 ? 16.087 -5.665 -17.959 1.00 89.06 188 HIS A CA 1
ATOM 1557 C C . HIS A 1 188 ? 15.441 -5.066 -19.209 1.00 89.06 188 HIS A C 1
ATOM 1559 O O . HIS A 1 188 ? 15.575 -5.624 -20.296 1.00 89.06 188 HIS A O 1
ATOM 1565 N N . VAL A 1 189 ? 14.762 -3.931 -19.047 1.00 84.62 189 VAL A N 1
ATOM 1566 C CA . VAL A 1 189 ? 14.085 -3.214 -20.140 1.00 84.62 189 VAL A CA 1
ATOM 1567 C C . VAL A 1 189 ? 14.410 -1.731 -20.128 1.00 84.62 189 VAL A C 1
ATOM 1569 O O . VAL A 1 189 ? 14.806 -1.181 -19.096 1.00 84.62 189 VAL A O 1
ATOM 1572 N N . THR A 1 190 ? 14.238 -1.094 -21.284 1.00 77.38 190 THR A N 1
ATOM 1573 C CA . THR A 1 190 ? 14.462 0.342 -21.464 1.00 77.38 190 THR A CA 1
ATOM 1574 C C . THR A 1 190 ? 13.206 1.156 -21.143 1.00 77.38 190 THR A C 1
ATOM 1576 O O . THR A 1 190 ? 12.102 0.623 -21.025 1.00 77.38 190 THR A O 1
ATOM 1579 N N . SER A 1 191 ? 13.363 2.473 -20.989 1.00 73.81 191 SER A N 1
ATOM 1580 C CA . SER A 1 191 ? 12.257 3.411 -20.750 1.00 73.81 191 SER A CA 1
ATOM 1581 C C . SER A 1 191 ? 11.232 3.447 -21.893 1.00 73.81 191 SER A C 1
ATOM 1583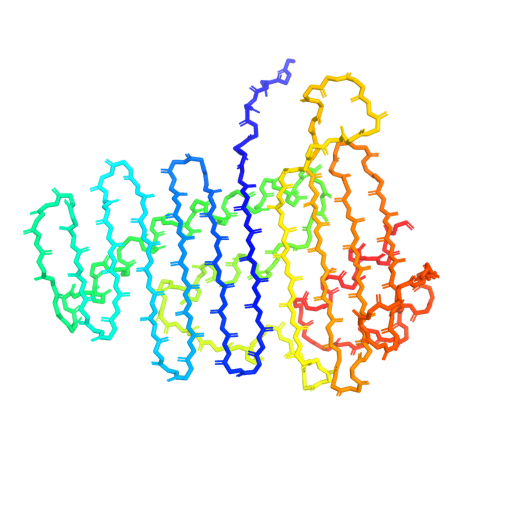 O O . SER A 1 191 ? 10.039 3.628 -21.631 1.00 73.81 191 SER A O 1
ATOM 1585 N N . GLU A 1 192 ? 11.665 3.224 -23.137 1.00 71.25 192 GLU A N 1
ATOM 1586 C CA . GLU A 1 192 ? 10.794 3.180 -24.319 1.00 71.25 192 GLU A CA 1
ATOM 1587 C C . GLU A 1 192 ? 9.815 1.997 -24.250 1.00 71.25 192 GLU A C 1
ATOM 1589 O O . GLU A 1 192 ? 8.603 2.198 -24.371 1.00 71.25 192 GLU A O 1
ATOM 1594 N N . ASP A 1 193 ? 10.307 0.801 -23.904 1.00 70.50 193 ASP A N 1
ATOM 1595 C CA . ASP A 1 193 ? 9.495 -0.421 -23.744 1.00 70.50 193 ASP A CA 1
ATOM 1596 C C . ASP A 1 193 ? 8.380 -0.255 -22.687 1.00 70.50 193 ASP A C 1
ATOM 1598 O O . ASP A 1 193 ? 7.286 -0.832 -22.762 1.00 70.50 193 ASP A O 1
ATOM 1602 N N . ILE A 1 194 ? 8.646 0.560 -21.665 1.00 72.00 194 ILE A N 1
ATOM 1603 C CA . ILE A 1 194 ? 7.737 0.814 -20.541 1.00 72.00 194 ILE A CA 1
ATOM 1604 C C . ILE A 1 194 ? 6.654 1.827 -20.926 1.00 72.00 194 ILE A C 1
ATOM 1606 O O . ILE A 1 194 ? 5.496 1.701 -20.516 1.00 72.00 194 ILE A O 1
ATOM 1610 N N . SER A 1 195 ? 7.017 2.838 -21.716 1.00 70.75 195 SER A N 1
ATOM 1611 C CA . SER A 1 195 ? 6.111 3.914 -22.120 1.00 70.75 195 SER A CA 1
ATOM 1612 C C . SER A 1 195 ? 4.901 3.391 -22.894 1.00 70.75 195 SER A C 1
ATOM 1614 O O . SER A 1 195 ? 3.770 3.807 -22.627 1.00 70.75 195 SER A O 1
ATOM 1616 N N . ASP A 1 196 ? 5.126 2.443 -23.801 1.00 68.94 196 ASP A N 1
ATOM 1617 C CA . ASP A 1 196 ? 4.056 1.840 -24.592 1.00 68.94 196 ASP A CA 1
ATOM 1618 C C . ASP A 1 196 ? 3.249 0.808 -23.809 1.00 68.94 196 ASP A C 1
ATOM 1620 O O . ASP A 1 196 ? 2.044 0.663 -24.025 1.00 68.94 196 ASP A O 1
ATOM 1624 N N . SER A 1 197 ? 3.877 0.137 -22.844 1.00 70.00 197 SER A N 1
ATOM 1625 C CA . SER A 1 197 ? 3.225 -0.908 -22.066 1.00 70.00 197 SER A CA 1
ATOM 1626 C C . SER A 1 197 ? 2.388 -0.374 -20.893 1.00 70.00 197 SER A C 1
ATOM 1628 O O . SER A 1 197 ? 1.368 -0.987 -20.590 1.00 70.00 197 SER A O 1
ATOM 1630 N N . LEU A 1 198 ? 2.716 0.757 -20.260 1.00 74.56 198 LEU A N 1
ATOM 1631 C CA . LEU A 1 198 ? 1.973 1.300 -19.101 1.00 74.56 198 LEU A CA 1
ATOM 1632 C C . LEU A 1 198 ? 1.044 2.476 -19.433 1.00 74.56 198 LEU A C 1
ATOM 1634 O O . LEU A 1 198 ? 0.893 3.405 -18.640 1.00 74.56 198 LEU A O 1
ATOM 1638 N N . ARG A 1 199 ? 0.385 2.467 -20.592 1.00 78.31 199 ARG A N 1
ATOM 1639 C CA . ARG A 1 199 ? -0.627 3.493 -20.884 1.00 78.31 199 ARG A CA 1
ATOM 1640 C C . ARG A 1 199 ? -1.809 3.347 -19.921 1.00 78.31 199 ARG A C 1
ATOM 1642 O O . ARG A 1 199 ? -2.487 2.325 -19.916 1.00 78.31 199 ARG A O 1
ATOM 1649 N N . SER A 1 200 ? -2.027 4.377 -19.112 1.00 84.31 200 SER A N 1
ATOM 1650 C CA . SER A 1 200 ? -3.053 4.427 -18.075 1.00 84.31 200 SER A CA 1
ATOM 1651 C C . SER A 1 200 ? -3.626 5.841 -18.005 1.00 84.31 200 SER A C 1
ATOM 1653 O O . SER A 1 200 ? -2.910 6.809 -18.262 1.00 84.31 200 SER A O 1
ATOM 1655 N N . LEU A 1 201 ? -4.918 5.948 -17.705 1.00 85.38 201 LEU A N 1
ATOM 1656 C CA . LEU A 1 201 ? -5.597 7.208 -17.388 1.00 85.38 201 LEU A CA 1
ATOM 1657 C C . LEU A 1 201 ? -5.710 7.411 -15.874 1.00 85.38 201 LEU A C 1
ATOM 1659 O O . LEU A 1 201 ? -6.029 8.509 -15.421 1.00 85.38 201 LEU A O 1
ATOM 1663 N N . ASN A 1 202 ? -5.440 6.367 -15.089 1.00 93.25 202 ASN A N 1
ATOM 1664 C CA . ASN A 1 202 ? -5.386 6.455 -13.643 1.00 93.25 202 ASN A CA 1
ATOM 1665 C C . ASN A 1 202 ? -4.187 7.308 -13.197 1.00 93.25 202 ASN A C 1
ATOM 1667 O O . ASN A 1 202 ? -3.040 7.052 -13.578 1.00 93.25 202 ASN A O 1
ATOM 1671 N N . GLU A 1 203 ? -4.443 8.319 -12.368 1.00 93.81 203 GLU A N 1
ATOM 1672 C CA . GLU A 1 203 ? -3.415 9.262 -11.915 1.00 93.81 203 GLU A CA 1
ATOM 1673 C C . GLU A 1 203 ? -2.307 8.589 -11.090 1.00 93.81 203 GLU A C 1
ATOM 1675 O O . GLU A 1 203 ? -1.135 8.939 -11.235 1.00 93.81 203 GLU A O 1
ATOM 1680 N N . TYR A 1 204 ? -2.645 7.574 -10.289 1.00 94.62 20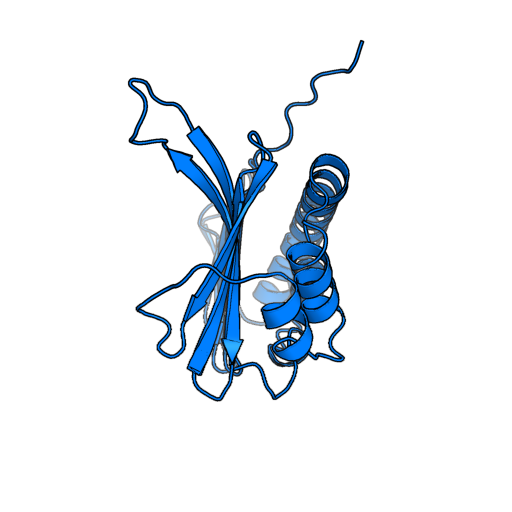4 TYR A N 1
ATOM 1681 C CA . TYR A 1 204 ? -1.691 6.876 -9.425 1.00 94.62 204 TYR A CA 1
ATOM 1682 C C . TYR A 1 204 ? -0.730 6.017 -10.247 1.00 94.62 204 TYR A C 1
ATOM 1684 O O . TYR A 1 204 ? 0.484 6.035 -10.042 1.00 94.62 204 TYR A O 1
ATOM 1692 N N . VAL A 1 205 ? -1.268 5.309 -11.241 1.00 92.19 205 VAL A N 1
ATOM 1693 C CA . VAL A 1 205 ? -0.466 4.537 -12.198 1.00 92.19 205 VAL A CA 1
ATOM 1694 C C . VAL A 1 205 ? 0.376 5.469 -13.069 1.00 92.19 205 VAL A C 1
ATOM 1696 O O . VAL A 1 205 ? 1.526 5.153 -13.372 1.00 92.19 205 VAL A O 1
ATOM 1699 N N . THR A 1 206 ? -0.158 6.634 -13.437 1.00 91.75 206 THR A N 1
ATOM 1700 C CA . THR A 1 206 ? 0.573 7.645 -14.210 1.00 91.75 206 THR A CA 1
ATOM 1701 C C . THR A 1 206 ? 1.761 8.206 -13.426 1.00 91.75 206 THR A C 1
ATOM 1703 O O . THR A 1 206 ? 2.849 8.314 -13.990 1.00 91.75 206 THR A O 1
ATOM 1706 N N . GLU A 1 207 ? 1.608 8.503 -12.129 1.00 94.12 207 GLU A N 1
ATOM 1707 C CA . GLU A 1 207 ? 2.729 8.928 -11.274 1.00 94.12 207 GLU A CA 1
ATOM 1708 C C . GLU A 1 207 ? 3.812 7.840 -11.208 1.00 94.12 207 GLU A C 1
ATOM 1710 O O . GLU A 1 207 ? 4.991 8.132 -11.408 1.00 94.12 207 GLU A O 1
ATOM 1715 N N . ILE A 1 208 ? 3.419 6.574 -11.020 1.00 92.62 208 ILE A N 1
ATOM 1716 C CA . ILE A 1 208 ? 4.347 5.432 -11.021 1.00 92.62 208 ILE A CA 1
ATOM 1717 C C . ILE A 1 208 ? 5.076 5.313 -12.360 1.00 92.62 208 ILE A C 1
ATOM 1719 O O . ILE A 1 208 ? 6.297 5.173 -12.381 1.00 92.62 208 ILE A O 1
ATOM 1723 N N . ARG A 1 209 ? 4.357 5.389 -13.483 1.00 90.00 209 ARG A N 1
ATOM 1724 C CA . ARG A 1 209 ? 4.955 5.338 -14.820 1.00 90.00 209 ARG A CA 1
ATOM 1725 C C . ARG A 1 209 ? 5.970 6.461 -15.009 1.00 90.00 209 ARG A C 1
ATOM 1727 O O . ARG A 1 209 ? 7.084 6.187 -15.443 1.00 90.00 209 ARG A O 1
ATOM 1734 N N . ASN A 1 210 ? 5.603 7.697 -14.680 1.00 90.44 210 ASN A N 1
ATOM 1735 C CA . ASN A 1 210 ? 6.487 8.853 -14.824 1.00 90.44 210 ASN A CA 1
ATOM 1736 C C . ASN A 1 210 ? 7.736 8.698 -13.961 1.00 90.44 210 ASN A C 1
ATOM 1738 O O . ASN A 1 210 ? 8.841 8.914 -14.453 1.00 90.44 210 ASN A O 1
ATOM 1742 N N . PHE A 1 211 ? 7.569 8.244 -12.714 1.00 91.06 211 PHE A N 1
ATOM 1743 C CA . PHE A 1 211 ? 8.698 7.903 -11.865 1.00 91.06 211 PHE A CA 1
ATOM 1744 C C . PHE A 1 211 ? 9.588 6.887 -12.567 1.00 91.06 211 PHE A C 1
ATOM 1746 O O . PHE A 1 211 ? 10.776 7.131 -12.695 1.00 91.06 211 PHE A O 1
ATOM 1753 N N . VAL A 1 212 ? 9.047 5.771 -13.062 1.00 88.31 212 VAL A N 1
ATOM 1754 C CA . VAL A 1 212 ? 9.823 4.706 -13.716 1.00 88.31 212 VAL A CA 1
ATOM 1755 C C . VAL A 1 212 ? 10.530 5.172 -15.001 1.00 88.31 212 VAL A C 1
ATOM 1757 O O . VAL A 1 212 ? 11.652 4.736 -15.244 1.00 88.31 212 VAL A O 1
ATOM 1760 N N . ILE A 1 213 ? 9.927 6.061 -15.794 1.00 84.31 213 ILE A N 1
ATOM 1761 C CA . ILE A 1 213 ? 10.483 6.535 -17.075 1.00 84.31 213 ILE A CA 1
ATOM 1762 C C . ILE A 1 213 ? 11.564 7.608 -16.895 1.00 84.31 213 ILE A C 1
ATOM 1764 O O . ILE A 1 213 ? 12.536 7.588 -17.642 1.00 84.31 213 ILE A O 1
ATOM 1768 N N . ASN A 1 214 ? 11.426 8.515 -15.922 1.00 74.19 214 ASN A N 1
ATOM 1769 C CA . ASN A 1 214 ? 12.320 9.669 -15.722 1.00 74.19 214 ASN A CA 1
ATOM 1770 C C . ASN A 1 214 ? 13.676 9.300 -15.077 1.00 74.19 214 ASN A C 1
ATOM 1772 O O . ASN A 1 214 ? 14.158 10.002 -14.189 1.00 74.19 214 ASN A O 1
ATOM 1776 N N . SER A 1 215 ? 14.267 8.178 -15.491 1.00 57.56 215 SER A N 1
ATOM 1777 C CA . SER A 1 215 ? 15.483 7.588 -14.911 1.00 57.56 215 SER A CA 1
ATOM 1778 C C . SER A 1 215 ? 16.679 7.735 -15.832 1.00 57.56 215 SER A C 1
ATOM 1780 O O . SER A 1 215 ? 16.510 7.421 -17.030 1.00 57.56 215 SER A O 1
#

Secondary structure (DSSP, 8-state):
----------EEEEEEETTEEEEEEE-SS-EEEEEEETTEEEEEEE-SS-EEEEETTEEEETTTTEEEETHHHHHHHHHHHHHHHHHHHHHHHHHHHHH----HHHHHHHHHHHHT---GGGSS-TTEEEEEEEEEEEE-TTSSS--EEEEEEEEEEETTS-EEEEEEETTT--EEEEEESSSSS-EE--HHHHHHHT----HHHHHHHHHHH--